Protein AF-A0A9D8G381-F1 (afdb_monomer_lite)

Radius of gyration: 20.49 Å; chains: 1; bounding box: 56×36×59 Å

Foldseek 3Di:
DFPQQQPWQVPPLQWAQPPVCADPVRAGWTAGNVCNPPPIDHRNPDGLNRDPQWDQDPNGTDGAQAFEEEEQLLDPVNVVVLLVCQLVRHAAEYEEQCVVVVLCVVVVHDDPDDRDDPVVSQVCSCVPRVGHYHYDYDQLQPRLVVVLVVCLVRLHQEYEYPNADPDPVQCVPDPVSVVVRCCSPVNSVVSVVVSCVVRHVSHHYRYDDDPCVVPDVPPPDDPPD

Secondary structure (DSSP, 8-state):
--TTTT-BGGG-TTEE--TTSB-TTS-B-BEETT-GGG-SB-TTS-BGGG-TTEEEETTEEEETT-EEEEETTTSHHHHHHHHHHHHTT-EEEEEE--HHHHHHHHTT---SS----HHHHHHHHHHHH---EEEEE--TTT-HHHHHHHHHHH--SEEEE--S---TTGGGS-HHHHHHHHIIIIIHHHHHHHHHHHH-TTPEEEE---GGGG--TTS---S--

Structure (mmCIF, N/CA/C/O backbone):
data_AF-A0A9D8G381-F1
#
_entry.id   AF-A0A9D8G381-F1
#
loop_
_atom_site.group_PDB
_atom_site.id
_atom_site.type_symbol
_atom_site.label_atom_id
_atom_site.label_alt_id
_atom_site.label_comp_id
_atom_site.label_asym_id
_atom_site.label_entity_id
_atom_site.label_seq_id
_atom_site.pdbx_PDB_ins_code
_atom_site.Cartn_x
_atom_site.Cartn_y
_atom_site.Cartn_z
_atom_site.occupancy
_atom_site.B_iso_or_equiv
_atom_site.auth_seq_id
_atom_site.auth_comp_id
_atom_site.auth_asym_id
_atom_site.auth_atom_id
_atom_site.pdbx_PDB_model_num
ATOM 1 N N . MET A 1 1 ? -4.724 -20.299 22.722 1.00 65.81 1 MET A N 1
ATOM 2 C CA . MET A 1 1 ? -5.083 -18.862 22.787 1.00 65.81 1 MET A CA 1
ATOM 3 C C . MET A 1 1 ? -4.430 -18.183 21.589 1.00 65.81 1 MET A C 1
ATOM 5 O O . MET A 1 1 ? -3.277 -18.500 21.328 1.00 65.81 1 MET A O 1
ATOM 9 N N . MET A 1 2 ? -5.143 -17.353 20.821 1.00 88.56 2 MET A N 1
ATOM 10 C CA . MET A 1 2 ? -4.550 -16.665 19.659 1.00 88.56 2 MET A CA 1
ATOM 11 C C . MET A 1 2 ? -3.437 -15.708 20.102 1.00 88.56 2 MET A C 1
ATOM 13 O O . MET A 1 2 ? -3.544 -15.109 21.172 1.00 88.56 2 MET A O 1
ATOM 17 N N . HIS A 1 3 ? -2.387 -15.560 19.289 1.00 92.25 3 HIS A N 1
ATOM 18 C CA . HIS A 1 3 ? -1.173 -14.824 19.669 1.00 92.25 3 HIS A CA 1
ATOM 19 C C . HIS A 1 3 ? -1.436 -13.340 19.991 1.00 92.25 3 HIS A C 1
ATOM 21 O O . HIS A 1 3 ? -0.786 -12.782 20.869 1.00 92.25 3 HIS A O 1
ATOM 27 N N . ASN A 1 4 ? -2.425 -12.723 19.338 1.00 94.88 4 ASN A N 1
ATOM 28 C CA . ASN A 1 4 ? -2.800 -11.317 19.514 1.00 94.88 4 ASN A CA 1
ATOM 29 C C . ASN A 1 4 ? -4.054 -11.108 20.386 1.00 94.88 4 ASN A C 1
ATOM 31 O O . ASN A 1 4 ? -4.560 -9.994 20.471 1.00 94.88 4 ASN A O 1
ATOM 35 N N . ALA A 1 5 ? -4.563 -12.146 21.062 1.00 94.62 5 ALA A N 1
ATOM 36 C CA . ALA A 1 5 ? -5.800 -12.049 21.850 1.00 94.62 5 ALA A CA 1
ATOM 37 C C . ALA A 1 5 ? -5.735 -10.965 22.941 1.00 94.62 5 ALA A C 1
ATOM 39 O O . ALA A 1 5 ? -6.719 -10.281 23.202 1.00 94.62 5 ALA A O 1
ATOM 40 N N . ARG A 1 6 ? -4.557 -10.798 23.559 1.00 95.12 6 ARG A N 1
ATOM 41 C CA . ARG A 1 6 ? -4.312 -9.839 24.647 1.00 95.12 6 ARG A CA 1
ATOM 42 C C . ARG A 1 6 ? -3.903 -8.446 24.161 1.00 95.12 6 ARG A C 1
ATOM 44 O O . ARG A 1 6 ? -3.676 -7.570 24.992 1.00 95.12 6 ARG A O 1
ATOM 51 N N . CYS A 1 7 ? -3.785 -8.232 22.849 1.00 94.94 7 CYS A N 1
ATOM 52 C CA . CYS A 1 7 ? -3.556 -6.897 22.307 1.00 94.94 7 CYS A CA 1
ATOM 53 C C . CYS A 1 7 ? -4.753 -6.004 22.639 1.00 94.94 7 CYS A C 1
ATOM 55 O O . CYS A 1 7 ? -5.899 -6.454 22.644 1.00 94.94 7 CYS A O 1
ATOM 57 N N . THR A 1 8 ? -4.476 -4.741 22.945 1.00 94.75 8 THR A N 1
ATOM 58 C CA . THR A 1 8 ? -5.488 -3.758 23.339 1.00 94.75 8 THR A CA 1
ATOM 59 C C . THR A 1 8 ? -5.706 -2.718 22.248 1.00 94.75 8 THR A C 1
ATOM 61 O O . THR A 1 8 ? -5.051 -2.749 21.201 1.00 94.75 8 THR A O 1
ATOM 64 N N . CYS A 1 9 ? -6.587 -1.747 22.496 1.00 91.88 9 CYS A N 1
ATOM 65 C CA . CYS A 1 9 ? -6.843 -0.653 21.565 1.00 91.88 9 CYS A CA 1
ATOM 66 C C . CYS A 1 9 ? -5.609 0.206 21.237 1.00 91.88 9 CYS A C 1
ATOM 68 O O . CYS A 1 9 ? -5.649 0.918 20.241 1.00 91.88 9 CYS A O 1
ATOM 70 N N . LEU A 1 10 ? -4.499 0.082 21.978 1.00 89.44 10 LEU A N 1
ATOM 71 C CA . LEU A 1 10 ? -3.204 0.664 21.591 1.00 89.44 10 LEU A CA 1
ATOM 72 C C . LEU A 1 10 ? -2.693 0.163 20.230 1.00 89.44 10 LEU A C 1
ATOM 74 O O . LEU A 1 10 ? -1.949 0.872 19.567 1.00 89.44 10 LEU A O 1
ATOM 78 N N . ASN A 1 11 ? -3.098 -1.040 19.814 1.00 90.25 11 ASN A N 1
ATOM 79 C CA . ASN A 1 11 ? -2.711 -1.649 18.536 1.00 90.25 11 ASN A CA 1
ATOM 80 C C . ASN A 1 11 ? -3.867 -1.652 17.521 1.00 90.25 11 ASN A C 1
ATOM 82 O O . ASN A 1 11 ? -3.800 -2.338 16.505 1.00 90.25 11 ASN A O 1
ATOM 86 N N . CYS A 1 12 ? -4.976 -0.970 17.821 1.00 91.50 12 CYS A N 1
ATOM 87 C CA . CYS A 1 12 ? -6.168 -0.998 16.983 1.00 91.50 12 CYS A CA 1
ATOM 88 C C . CYS A 1 12 ? -6.162 0.193 16.014 1.00 91.50 12 CYS A C 1
ATOM 90 O O . CYS A 1 12 ? -6.181 1.330 16.481 1.00 91.50 12 CYS A O 1
ATOM 92 N N . PRO A 1 13 ? -6.250 -0.017 14.688 1.00 90.31 13 PRO A N 1
ATOM 93 C CA . PRO A 1 13 ? -6.277 1.086 13.720 1.00 90.31 13 PRO A CA 1
ATOM 94 C C . PRO A 1 13 ? -7.570 1.924 13.794 1.00 90.31 13 PRO A C 1
ATOM 96 O O . PRO A 1 13 ? -7.637 3.046 13.293 1.00 90.31 13 PRO A O 1
ATOM 99 N N . ALA A 1 14 ? -8.607 1.405 14.462 1.00 91.62 14 ALA A N 1
ATOM 100 C CA . ALA A 1 14 ? -9.829 2.145 14.759 1.00 91.62 14 ALA A CA 1
ATOM 101 C C . ALA A 1 14 ? -9.739 2.999 16.038 1.00 91.62 14 ALA A C 1
ATOM 103 O O . ALA A 1 14 ? -10.723 3.656 16.385 1.00 91.62 14 ALA A O 1
ATOM 104 N N . ALA A 1 15 ? -8.617 2.979 16.765 1.00 90.75 15 ALA A N 1
ATOM 105 C CA . ALA A 1 15 ? -8.398 3.880 17.890 1.00 90.75 15 ALA A CA 1
ATOM 106 C C . ALA A 1 15 ? -8.083 5.292 17.378 1.00 90.75 15 ALA A C 1
ATOM 108 O O . ALA A 1 15 ? -7.207 5.493 16.541 1.00 90.75 15 ALA A O 1
ATOM 109 N N . ASP A 1 16 ? -8.828 6.271 17.878 1.00 88.50 16 ASP A N 1
ATOM 110 C CA . ASP A 1 16 ? -8.614 7.691 17.630 1.00 88.50 16 ASP A CA 1
ATOM 111 C C . ASP A 1 16 ? -8.005 8.325 18.881 1.00 88.50 16 ASP A C 1
ATOM 113 O O . ASP A 1 16 ? -8.654 8.405 19.931 1.00 88.50 16 ASP A O 1
ATOM 117 N N . PHE A 1 17 ? -6.743 8.734 18.768 1.00 82.44 17 PHE A N 1
ATOM 118 C CA . PHE A 1 17 ? -6.016 9.404 19.837 1.00 82.44 17 PHE A CA 1
ATOM 119 C C . PHE A 1 17 ? -6.260 10.916 19.737 1.00 82.44 17 PHE A C 1
ATOM 121 O O . PHE A 1 17 ? -5.973 11.502 18.691 1.00 82.44 17 PHE A O 1
ATOM 128 N N . PRO A 1 18 ? -6.777 11.570 20.794 1.00 70.75 18 PRO A N 1
ATOM 129 C CA . PRO A 1 18 ? -6.870 13.024 20.821 1.00 70.75 18 PRO A CA 1
ATOM 130 C C . PRO A 1 18 ? -5.469 13.642 20.725 1.00 70.75 18 PRO A C 1
ATOM 132 O O . PRO A 1 18 ? -4.492 13.040 21.165 1.00 70.75 18 PRO A O 1
ATOM 135 N N . ALA A 1 19 ? -5.368 14.863 20.192 1.00 65.50 19 ALA A N 1
ATOM 136 C CA . ALA A 1 19 ? -4.086 15.534 19.942 1.00 65.50 19 ALA A CA 1
ATOM 137 C C . ALA A 1 19 ? -3.196 15.674 21.195 1.00 65.50 19 ALA A C 1
ATOM 139 O O . ALA A 1 19 ? -1.974 15.659 21.096 1.00 65.50 19 ALA A O 1
ATOM 140 N N . THR A 1 20 ? -3.799 15.779 22.381 1.00 61.78 20 THR A N 1
ATOM 141 C CA . THR A 1 20 ? -3.089 15.843 23.668 1.00 61.78 20 THR A CA 1
ATOM 142 C C . THR A 1 20 ? -2.742 14.466 24.237 1.00 61.78 20 THR A C 1
ATOM 144 O O . THR A 1 20 ? -1.991 14.381 25.206 1.00 61.78 20 THR A O 1
ATOM 147 N N . GLY A 1 21 ? -3.314 13.387 23.692 1.00 58.50 21 GLY A N 1
ATOM 148 C CA . GLY A 1 21 ? -3.156 12.006 24.154 1.00 58.50 21 GLY A CA 1
ATOM 149 C C . GLY A 1 21 ? -3.749 11.704 25.534 1.00 58.50 21 GLY A C 1
ATOM 150 O O . GLY A 1 21 ? -3.761 10.544 25.934 1.00 58.50 21 GLY A O 1
ATOM 151 N N . HIS A 1 22 ? -4.258 12.712 26.249 1.00 61.75 22 HIS A N 1
ATOM 152 C CA . HIS A 1 22 ? -4.669 12.618 27.648 1.00 61.75 22 HIS A CA 1
ATOM 153 C C . HIS A 1 22 ? -6.022 13.298 27.888 1.00 61.75 22 HIS A C 1
ATOM 155 O O . HIS A 1 22 ? -6.359 14.289 27.234 1.00 61.75 22 HIS A O 1
ATOM 161 N N . ASN A 1 23 ? -6.792 12.763 28.836 1.00 64.94 23 ASN A N 1
ATOM 162 C CA . ASN A 1 23 ? -7.976 13.414 29.389 1.00 64.94 23 ASN A CA 1
ATOM 163 C C . ASN A 1 23 ? -7.566 14.628 30.268 1.00 64.94 23 ASN A C 1
ATOM 165 O O . ASN A 1 23 ? -6.375 14.815 30.537 1.00 64.94 23 ASN A O 1
ATOM 169 N N . PRO A 1 24 ? -8.520 15.449 30.751 1.00 59.44 24 PRO A N 1
ATOM 170 C CA . PRO A 1 24 ? -8.230 16.586 31.637 1.00 59.44 24 PRO A CA 1
ATOM 171 C C . PRO A 1 24 ? -7.491 16.221 32.938 1.00 59.44 24 PRO A C 1
ATOM 173 O O . PRO A 1 24 ? -6.926 17.097 33.583 1.00 59.44 24 PRO A O 1
ATOM 176 N N . GLU A 1 25 ? -7.477 14.939 33.310 1.00 62.75 25 GLU A N 1
ATOM 177 C CA . GLU A 1 25 ? -6.814 14.391 34.499 1.00 62.75 25 GLU A CA 1
ATOM 178 C C . GLU A 1 25 ? -5.418 13.807 34.195 1.00 62.75 25 GLU A C 1
ATOM 180 O O . GLU A 1 25 ? -4.784 13.222 35.071 1.00 62.75 25 GLU A O 1
ATOM 185 N N . GLY A 1 26 ? -4.916 13.942 32.960 1.00 66.81 26 GLY A N 1
ATOM 186 C CA . GLY A 1 26 ? -3.589 13.459 32.566 1.00 66.81 26 GLY A CA 1
ATOM 187 C C . GLY A 1 26 ? -3.505 11.953 32.289 1.00 66.81 26 GLY A C 1
ATOM 188 O O . GLY A 1 26 ? -2.406 11.411 32.210 1.00 66.81 26 GLY A O 1
ATOM 189 N N . GLN A 1 27 ? -4.633 11.257 32.124 1.00 70.75 27 GLN A N 1
ATOM 190 C CA . GLN A 1 27 ? -4.683 9.831 31.783 1.00 70.75 27 GLN A CA 1
ATOM 191 C C . GLN A 1 27 ? -4.911 9.614 30.288 1.00 70.75 27 GLN A C 1
ATOM 193 O O . GLN A 1 27 ? -5.710 10.314 29.663 1.00 70.75 27 GLN A O 1
ATOM 198 N N . ALA A 1 28 ? -4.241 8.611 29.714 1.00 73.94 28 ALA A N 1
ATOM 199 C CA . ALA A 1 28 ? -4.410 8.261 28.309 1.00 73.94 28 ALA A CA 1
ATOM 200 C C . ALA A 1 28 ? -5.870 7.886 28.014 1.00 73.94 28 ALA A C 1
ATOM 202 O O . ALA A 1 28 ? -6.410 6.957 28.612 1.00 73.94 28 ALA A O 1
ATOM 203 N N . SER A 1 29 ? -6.505 8.597 27.082 1.00 86.69 29 SER A N 1
ATOM 204 C CA . SER A 1 29 ? -7.891 8.330 26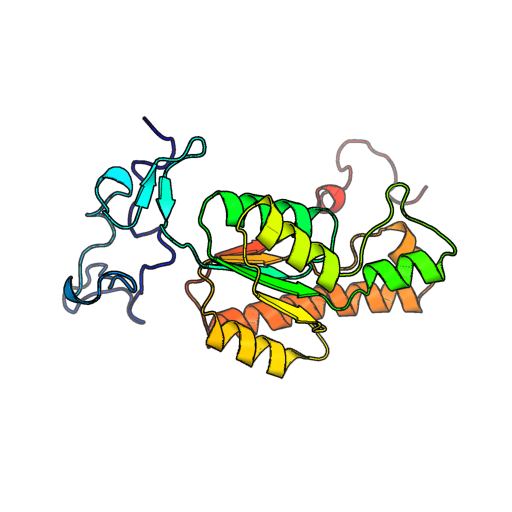.686 1.00 86.69 29 SER A CA 1
ATOM 205 C C . SER A 1 29 ? -8.030 8.350 25.171 1.00 86.69 29 SER A C 1
ATOM 207 O O . SER A 1 29 ? -7.410 9.172 24.500 1.00 86.69 29 SER A O 1
ATOM 209 N N . ILE A 1 30 ? -8.825 7.428 24.633 1.00 89.75 30 ILE A N 1
ATOM 210 C CA . ILE A 1 30 ? -9.070 7.294 23.193 1.00 89.75 30 ILE A CA 1
ATOM 211 C C . ILE A 1 30 ? -10.565 7.252 22.892 1.00 89.75 30 ILE A C 1
ATOM 213 O O . ILE A 1 30 ? -11.376 6.954 23.770 1.00 89.75 30 ILE A O 1
ATOM 217 N N . ARG A 1 31 ? -10.923 7.485 21.628 1.00 91.19 31 ARG A N 1
ATOM 218 C CA . ARG A 1 31 ? -12.247 7.157 21.075 1.00 91.19 31 ARG A CA 1
ATOM 219 C C . ARG A 1 31 ? -12.128 5.994 20.096 1.00 91.19 31 ARG A C 1
ATOM 221 O O . ARG A 1 31 ? -11.079 5.778 19.497 1.00 91.19 31 ARG A O 1
ATOM 228 N N . CYS A 1 32 ? -13.209 5.244 19.900 1.00 91.94 32 CYS A N 1
ATOM 229 C CA . CYS A 1 32 ? -13.259 4.189 18.889 1.00 91.94 32 CYS A CA 1
ATOM 230 C C . CYS A 1 32 ? -14.007 4.679 17.642 1.00 91.94 32 CYS A C 1
ATOM 232 O O . CYS A 1 32 ? -15.208 4.935 17.712 1.00 91.94 32 CYS A O 1
ATOM 234 N N . LYS A 1 33 ? -13.336 4.723 16.483 1.00 91.31 33 LYS A N 1
ATOM 235 C CA . LYS A 1 33 ? -13.941 5.101 15.189 1.00 91.31 33 LYS A CA 1
ATOM 236 C C . LYS A 1 33 ? -15.078 4.166 14.761 1.00 91.31 33 LYS A C 1
ATOM 238 O O . LYS A 1 33 ? -15.972 4.577 14.035 1.00 91.31 33 LYS A O 1
ATOM 243 N N . ARG A 1 34 ? -15.053 2.912 15.224 1.00 92.38 34 ARG A N 1
ATOM 244 C CA . ARG A 1 34 ? -16.065 1.884 14.919 1.00 92.38 34 ARG A CA 1
ATOM 245 C C . ARG A 1 34 ? -17.214 1.834 15.923 1.00 92.38 34 ARG A C 1
ATOM 247 O O . ARG A 1 34 ? -18.258 1.266 15.631 1.00 92.38 34 ARG A O 1
ATOM 254 N N . ARG A 1 35 ? -17.041 2.425 17.108 1.00 91.44 35 ARG A N 1
ATOM 255 C CA . ARG A 1 35 ? -18.047 2.442 18.177 1.00 91.44 35 ARG A CA 1
ATOM 256 C C . ARG A 1 35 ? -18.134 3.840 18.782 1.00 91.44 35 ARG A C 1
ATOM 258 O O . ARG A 1 35 ? -17.623 4.093 19.869 1.00 91.44 35 ARG A O 1
ATOM 265 N N . THR A 1 36 ? -18.807 4.741 18.076 1.00 88.38 36 THR A N 1
ATOM 266 C CA . THR A 1 36 ? -18.941 6.160 18.450 1.00 88.38 36 THR A CA 1
ATOM 267 C C . THR A 1 36 ? -19.699 6.379 19.765 1.00 88.38 36 THR A C 1
ATOM 269 O O . THR A 1 36 ? -19.428 7.343 20.473 1.00 88.38 36 THR A O 1
ATOM 272 N N . ASN A 1 37 ? -20.580 5.449 20.149 1.00 88.88 37 ASN A N 1
ATOM 273 C CA . ASN A 1 37 ? -21.397 5.539 21.367 1.00 88.88 37 ASN A CA 1
ATOM 274 C C . ASN A 1 37 ? -20.631 5.246 22.675 1.00 88.88 37 ASN A C 1
ATOM 276 O O . ASN A 1 37 ? -21.189 5.427 23.751 1.00 88.88 37 ASN A O 1
ATOM 280 N N . LEU A 1 38 ? -19.385 4.757 22.609 1.00 86.44 38 LEU A N 1
ATOM 281 C CA . LEU A 1 38 ? -18.592 4.373 23.792 1.00 86.44 38 LEU A CA 1
ATOM 282 C C . LEU A 1 38 ? -18.034 5.569 24.580 1.00 86.44 38 LEU A C 1
ATOM 284 O O . LEU A 1 38 ? -17.597 5.388 25.712 1.00 86.44 38 LEU A O 1
ATOM 288 N N . GLY A 1 39 ? -18.024 6.769 23.991 1.00 86.81 39 GLY A N 1
ATOM 289 C CA . GLY A 1 39 ? -17.323 7.917 24.563 1.00 86.81 39 GLY A CA 1
ATOM 290 C C . GLY A 1 39 ? -15.801 7.724 24.578 1.00 86.81 39 GLY A C 1
ATOM 291 O O . GLY A 1 39 ? -15.245 6.983 23.761 1.00 86.81 39 GLY A O 1
ATOM 292 N N . THR A 1 40 ? -15.122 8.428 25.484 1.00 88.50 40 THR A N 1
ATOM 293 C CA . THR A 1 40 ? -13.681 8.285 25.729 1.00 88.50 40 THR A CA 1
ATOM 294 C C . THR A 1 40 ? -13.410 7.233 26.803 1.00 88.50 40 THR A C 1
ATOM 296 O O . THR A 1 40 ? -14.127 7.151 27.797 1.00 88.50 40 THR A O 1
ATOM 299 N N . PHE A 1 41 ? -12.366 6.425 26.621 1.00 89.38 41 PHE A N 1
ATOM 300 C CA . PHE A 1 41 ? -11.994 5.366 27.566 1.00 89.38 41 PHE A CA 1
ATOM 301 C C . PHE A 1 41 ? -10.483 5.095 27.557 1.00 89.38 41 PHE A C 1
ATOM 303 O O . PHE A 1 41 ? -9.781 5.506 26.630 1.00 89.38 41 PHE A O 1
ATOM 310 N N . ASP A 1 42 ? -9.981 4.394 28.580 1.00 90.19 42 ASP A N 1
ATOM 311 C CA . ASP A 1 42 ? -8.573 3.982 28.651 1.00 90.19 42 ASP A CA 1
ATOM 312 C C . ASP A 1 42 ? -8.286 2.882 27.603 1.00 90.19 42 ASP A C 1
ATOM 314 O O . ASP A 1 42 ? -8.900 1.805 27.656 1.00 90.19 42 ASP A O 1
ATOM 318 N N . PRO A 1 43 ? -7.336 3.098 26.669 1.00 89.75 43 PRO A N 1
ATOM 319 C CA . PRO A 1 43 ? -7.023 2.160 25.590 1.00 89.75 43 PRO A CA 1
ATOM 320 C C . PRO A 1 43 ? -6.542 0.776 26.054 1.00 89.75 43 PRO A C 1
ATOM 322 O O . PRO A 1 43 ? -6.510 -0.147 25.239 1.00 89.75 43 PRO A O 1
ATOM 325 N N . LYS A 1 44 ? -6.152 0.600 27.322 1.00 91.31 44 LYS A N 1
ATOM 326 C CA . LYS A 1 44 ? -5.673 -0.678 27.880 1.00 91.31 44 LYS A CA 1
ATOM 327 C C . LYS A 1 44 ? -6.792 -1.581 28.400 1.00 91.31 44 LYS A C 1
ATOM 329 O O . LYS A 1 44 ? -6.544 -2.752 28.674 1.00 91.31 44 LYS A O 1
ATOM 334 N N . THR A 1 45 ? -8.009 -1.061 28.533 1.00 91.12 45 THR A N 1
ATOM 335 C CA . THR A 1 45 ? -9.122 -1.772 29.187 1.00 91.12 45 THR A CA 1
ATOM 336 C C . THR A 1 45 ? -9.754 -2.860 28.320 1.00 91.12 45 THR A C 1
ATOM 338 O O . THR A 1 45 ? -10.216 -3.878 28.839 1.00 91.12 45 THR A O 1
ATOM 341 N N . VAL A 1 46 ? -9.758 -2.672 26.997 1.00 91.94 46 VAL A N 1
ATOM 342 C CA . VAL A 1 46 ? -10.392 -3.584 26.038 1.00 91.94 46 VAL A CA 1
ATOM 343 C C . VAL A 1 46 ? -9.323 -4.332 25.250 1.00 91.94 46 VAL A C 1
ATOM 345 O O . VAL A 1 46 ? -8.531 -3.729 24.524 1.00 91.94 46 VAL A O 1
ATOM 348 N N . THR A 1 47 ? -9.324 -5.656 25.382 1.00 95.50 47 THR A N 1
ATOM 349 C CA . THR A 1 47 ? -8.510 -6.585 24.590 1.00 95.50 47 THR A CA 1
ATOM 350 C C . THR A 1 47 ? -9.260 -7.044 23.337 1.00 95.50 47 THR A C 1
ATOM 352 O O . THR A 1 47 ? -10.490 -6.962 23.277 1.00 95.50 47 THR A O 1
ATOM 355 N N . PHE A 1 48 ? -8.542 -7.519 22.316 1.00 95.75 48 PHE A N 1
ATOM 356 C CA . PHE A 1 48 ? -9.143 -7.943 21.044 1.00 95.75 48 PHE A CA 1
ATOM 357 C C . PHE A 1 48 ? -10.151 -9.082 21.218 1.00 95.75 48 PHE A C 1
ATOM 359 O O . PHE A 1 48 ? -11.215 -9.038 20.614 1.00 95.75 48 PHE A O 1
ATOM 366 N N . ASP A 1 49 ? -9.885 -10.041 22.106 1.00 95.75 49 ASP A N 1
ATOM 367 C CA . ASP A 1 49 ? -10.816 -11.135 22.418 1.00 95.75 49 ASP A CA 1
ATOM 368 C C . ASP A 1 49 ? -12.125 -10.686 23.088 1.00 95.75 49 ASP A C 1
ATOM 370 O O . ASP A 1 49 ? -13.130 -11.391 23.019 1.00 95.75 49 ASP A O 1
ATOM 374 N N . LYS A 1 50 ? -12.133 -9.503 23.709 1.00 94.75 50 LYS A N 1
ATOM 375 C CA . LYS A 1 50 ? -13.317 -8.902 24.341 1.00 94.75 50 LYS A CA 1
ATOM 376 C C . LYS A 1 50 ? -14.022 -7.882 23.450 1.00 94.75 50 LYS A C 1
ATOM 378 O O . LYS A 1 50 ? -15.122 -7.438 23.778 1.00 94.75 50 LYS A O 1
ATOM 383 N N . CYS A 1 51 ? -13.394 -7.459 22.356 1.00 94.88 51 CYS A N 1
ATOM 384 C CA . CYS A 1 51 ? -13.932 -6.424 21.489 1.00 94.88 51 CYS A CA 1
ATOM 385 C C . CYS A 1 51 ? -14.826 -7.038 20.399 1.00 94.88 51 CYS A C 1
ATOM 387 O O . CYS A 1 51 ? -14.341 -7.845 19.611 1.00 94.88 51 CYS A O 1
ATOM 389 N N . PRO A 1 52 ? -16.097 -6.616 20.260 1.00 94.94 52 PRO A N 1
ATOM 390 C CA . PRO A 1 52 ? -17.007 -7.188 19.264 1.00 94.94 52 PRO A CA 1
ATOM 391 C C . PRO A 1 52 ? -16.627 -6.851 17.813 1.00 94.94 52 PRO A C 1
ATOM 393 O O . PRO A 1 52 ? -17.145 -7.479 16.889 1.00 94.94 52 PRO A O 1
ATOM 396 N N . GLU A 1 53 ? -15.743 -5.871 17.601 1.00 96.06 53 GLU A N 1
ATOM 397 C CA . GLU A 1 53 ? -15.234 -5.491 16.277 1.00 96.06 53 GLU A CA 1
ATOM 398 C C . GLU A 1 53 ? -14.146 -6.437 15.764 1.00 96.06 53 GLU A C 1
ATOM 400 O O . GLU A 1 53 ? -13.862 -6.452 14.569 1.00 96.06 53 GLU A O 1
ATOM 405 N N . TRP A 1 54 ? -13.550 -7.237 16.646 1.00 96.25 54 TRP A N 1
ATOM 406 C CA . TRP A 1 54 ? -12.550 -8.230 16.285 1.00 96.25 54 TRP A CA 1
ATOM 407 C C . TRP A 1 54 ? -13.198 -9.609 16.233 1.00 96.25 54 TRP A C 1
ATOM 409 O O . TRP A 1 54 ? -14.071 -9.937 17.036 1.00 96.25 54 TRP A O 1
ATOM 419 N N . HIS A 1 55 ? -12.786 -10.430 15.274 1.00 95.19 55 HIS A N 1
ATOM 420 C CA . HIS A 1 55 ? -13.236 -11.810 15.166 1.00 95.19 55 HIS A CA 1
ATOM 421 C C . HIS A 1 55 ? -12.045 -12.760 15.029 1.00 95.19 55 HIS A C 1
ATOM 423 O O . HIS A 1 55 ? -11.012 -12.385 14.470 1.00 95.19 55 HIS A O 1
ATOM 429 N N . PRO A 1 56 ? -12.163 -13.995 15.536 1.00 95.25 56 PRO A N 1
ATOM 430 C CA . PRO A 1 56 ? -11.121 -14.996 15.381 1.00 95.25 56 PRO A CA 1
ATOM 431 C C . PRO A 1 56 ? -10.974 -15.428 13.913 1.00 95.25 56 PRO A C 1
ATOM 433 O O . PRO A 1 56 ? -11.963 -15.611 13.203 1.00 95.25 56 PRO A O 1
ATOM 436 N N . THR A 1 57 ? -9.732 -15.645 13.485 1.00 93.38 57 THR A N 1
ATOM 437 C CA . THR A 1 57 ? -9.349 -16.299 12.221 1.00 93.38 57 THR A CA 1
ATOM 438 C C . THR A 1 57 ? -8.247 -17.333 12.493 1.00 93.38 57 THR A C 1
ATOM 440 O O . THR A 1 57 ? -7.632 -17.294 13.565 1.00 93.38 57 THR A O 1
ATOM 443 N N . PRO A 1 58 ? -7.911 -18.225 11.541 1.00 91.88 58 PRO A N 1
ATOM 444 C CA . PRO A 1 58 ? -6.744 -19.104 11.676 1.00 91.88 58 PRO A CA 1
ATOM 445 C C . PRO A 1 58 ? -5.423 -18.355 11.929 1.00 91.88 58 PRO A C 1
ATOM 447 O O . PRO A 1 58 ? -4.488 -18.927 12.484 1.00 91.88 58 PRO A O 1
ATOM 450 N N . HIS A 1 59 ? -5.355 -17.070 11.567 1.00 91.38 59 HIS A N 1
ATOM 451 C CA . HIS A 1 59 ? -4.167 -16.225 11.681 1.00 91.38 59 HIS A CA 1
ATOM 452 C C . HIS A 1 59 ? -4.207 -15.271 12.884 1.00 91.38 59 HIS A C 1
ATOM 454 O O . HIS A 1 59 ? -3.338 -14.418 13.002 1.00 91.38 59 HIS A O 1
ATOM 460 N N . GLY A 1 60 ? -5.179 -15.405 13.793 1.00 94.31 60 GLY A N 1
ATOM 461 C CA . GLY A 1 60 ? -5.368 -14.505 14.936 1.00 94.31 60 GLY A CA 1
ATOM 462 C C . GLY A 1 60 ? -6.649 -13.681 14.838 1.00 94.31 60 GLY A C 1
ATOM 463 O O . GLY A 1 60 ? -7.490 -13.911 13.969 1.00 94.31 60 GLY A O 1
ATOM 464 N N . TYR A 1 61 ? -6.822 -12.729 15.750 1.00 95.81 61 TYR A N 1
ATOM 465 C CA . TYR A 1 61 ? -7.943 -11.796 15.697 1.00 95.81 61 TYR A CA 1
ATOM 466 C C . TYR A 1 61 ? -7.766 -10.819 14.537 1.00 95.81 61 TYR A C 1
ATOM 468 O O . TYR A 1 61 ? -6.722 -10.175 14.436 1.00 95.81 61 TYR A O 1
ATOM 476 N N . LEU A 1 62 ? -8.800 -10.695 13.707 1.00 95.38 62 LEU A N 1
ATOM 477 C CA . LEU A 1 62 ? -8.890 -9.749 12.601 1.00 95.38 62 LEU A CA 1
ATOM 478 C C . LEU A 1 62 ? -10.029 -8.763 12.859 1.00 95.38 62 LEU A C 1
ATOM 480 O O . LEU A 1 62 ? -11.082 -9.123 13.392 1.00 95.38 62 LEU A O 1
ATOM 484 N N . LEU A 1 63 ? -9.805 -7.506 12.500 1.00 95.75 63 LEU A N 1
ATOM 485 C CA . LEU A 1 63 ? -10.813 -6.468 12.595 1.00 95.75 63 LEU A CA 1
ATOM 486 C C . LEU A 1 63 ? -11.843 -6.677 11.474 1.00 95.75 63 LEU A C 1
ATOM 488 O O . LEU A 1 63 ? -11.483 -6.780 10.304 1.00 95.75 63 LEU A O 1
ATOM 492 N N . LYS A 1 64 ? -13.130 -6.765 11.819 1.00 95.88 64 LYS A N 1
ATOM 493 C CA . LYS A 1 64 ? -14.210 -7.020 10.848 1.00 95.88 64 LYS A CA 1
ATOM 494 C C . LYS A 1 64 ? -14.179 -5.979 9.735 1.00 95.88 64 LYS A C 1
ATOM 496 O O . LYS A 1 64 ? -14.112 -4.802 10.053 1.00 95.88 64 LYS A O 1
ATOM 501 N N . LYS A 1 65 ? -14.294 -6.347 8.455 1.00 95.75 65 LYS A N 1
ATOM 502 C CA . LYS A 1 65 ? -14.286 -5.356 7.357 1.00 95.75 65 LYS A CA 1
ATOM 503 C C . LYS A 1 65 ? -13.109 -4.374 7.471 1.00 95.75 65 LYS A C 1
ATOM 505 O O . LYS A 1 65 ? -13.294 -3.158 7.448 1.00 95.75 65 LYS A O 1
ATOM 510 N N . MET A 1 66 ? -11.912 -4.881 7.766 1.00 97.06 66 MET A N 1
ATOM 511 C CA . MET A 1 66 ? -10.729 -4.029 7.856 1.00 97.06 66 MET A CA 1
ATOM 512 C C . MET A 1 66 ? -10.446 -3.416 6.487 1.00 97.06 66 MET A C 1
ATOM 514 O O . MET A 1 66 ? -10.385 -4.150 5.502 1.00 97.06 66 MET A O 1
ATOM 518 N N . ARG A 1 67 ? -10.270 -2.094 6.415 1.00 98.25 67 ARG A N 1
ATOM 519 C CA . ARG A 1 67 ? -9.976 -1.411 5.145 1.00 98.25 67 ARG A CA 1
ATOM 520 C C . ARG A 1 67 ? -8.481 -1.443 4.872 1.00 98.25 67 ARG A C 1
ATOM 522 O O . ARG A 1 67 ? -7.710 -0.854 5.630 1.00 98.25 67 ARG A O 1
ATOM 529 N N . VAL A 1 68 ? -8.065 -2.110 3.800 1.00 98.69 68 VAL A N 1
ATOM 530 C CA . VAL A 1 68 ? -6.651 -2.234 3.424 1.00 98.69 68 VAL A CA 1
ATOM 531 C C . VAL A 1 68 ? -6.447 -1.700 2.016 1.00 98.69 68 VAL A C 1
ATOM 533 O O . VAL A 1 68 ? -7.039 -2.208 1.067 1.00 98.69 68 VAL A O 1
ATOM 536 N N . MET A 1 69 ? -5.586 -0.694 1.884 1.00 98.88 69 MET A N 1
ATOM 537 C CA . MET A 1 69 ? -5.185 -0.154 0.587 1.00 98.88 69 MET A CA 1
ATOM 538 C C . MET A 1 69 ? -3.819 -0.713 0.183 1.00 98.88 69 MET A C 1
ATOM 540 O O . MET A 1 69 ? -2.862 -0.633 0.949 1.00 98.88 69 MET A O 1
ATOM 544 N N . ILE A 1 70 ? -3.712 -1.263 -1.025 1.00 98.88 70 ILE A N 1
ATOM 545 C CA . ILE A 1 70 ? -2.472 -1.830 -1.566 1.00 98.88 70 ILE A CA 1
ATOM 546 C C . ILE A 1 70 ? -1.955 -0.928 -2.688 1.00 98.88 70 ILE A C 1
ATOM 548 O O . ILE A 1 70 ? -2.575 -0.809 -3.746 1.00 98.88 70 ILE A O 1
ATOM 552 N N . LEU A 1 71 ? -0.799 -0.304 -2.476 1.00 98.75 71 LEU A N 1
ATOM 553 C CA . LEU A 1 71 ? -0.097 0.452 -3.512 1.00 98.75 71 LEU A CA 1
ATOM 554 C C . LEU A 1 71 ? 0.802 -0.518 -4.284 1.00 98.75 71 LEU A C 1
ATOM 556 O O . LEU A 1 71 ? 1.642 -1.171 -3.669 1.00 98.75 71 LEU A O 1
ATOM 560 N N . GLY A 1 72 ? 0.640 -0.628 -5.603 1.00 98.44 72 GLY A N 1
ATOM 561 C CA . GLY A 1 72 ? 1.280 -1.670 -6.419 1.00 98.44 72 GLY A CA 1
ATOM 562 C C . GLY A 1 72 ? 0.476 -2.977 -6.477 1.00 98.44 72 GLY A C 1
ATOM 563 O O . GLY A 1 72 ? 1.052 -4.068 -6.421 1.00 98.44 72 GLY A O 1
ATOM 564 N N . ILE A 1 73 ? -0.860 -2.885 -6.502 1.00 98.56 73 ILE A N 1
ATOM 565 C CA . ILE A 1 73 ? -1.760 -4.048 -6.407 1.00 98.56 73 ILE A CA 1
ATOM 566 C C . ILE A 1 73 ? -1.732 -4.957 -7.646 1.00 98.56 73 ILE A C 1
ATOM 568 O O . ILE A 1 73 ? -2.086 -6.127 -7.545 1.00 98.56 73 ILE A O 1
ATOM 572 N N . ASP A 1 74 ? -1.297 -4.477 -8.816 1.00 98.12 74 ASP A N 1
ATOM 573 C CA . ASP A 1 74 ? -1.220 -5.323 -10.016 1.00 98.12 74 ASP A CA 1
ATOM 574 C C . ASP A 1 74 ? -0.027 -6.291 -9.973 1.00 98.12 74 ASP A C 1
ATOM 576 O O . ASP A 1 74 ? -0.038 -7.341 -10.632 1.00 98.12 74 ASP A O 1
ATOM 580 N N . GLY A 1 75 ? 0.984 -5.948 -9.169 1.00 95.88 75 GLY A N 1
ATOM 581 C CA . GLY A 1 75 ? 2.214 -6.705 -8.998 1.00 95.88 75 GLY A CA 1
ATOM 582 C C . GLY A 1 75 ? 2.024 -8.107 -8.413 1.00 95.88 75 GLY A C 1
ATOM 583 O O . GLY A 1 75 ? 0.955 -8.501 -7.944 1.00 95.88 75 GLY A O 1
ATOM 584 N N . TYR A 1 76 ? 3.116 -8.873 -8.415 1.00 94.88 76 TYR A N 1
ATOM 585 C CA . TYR A 1 76 ? 3.146 -10.272 -7.970 1.00 94.88 76 TYR A CA 1
ATOM 586 C C . TYR A 1 76 ? 2.642 -10.458 -6.525 1.00 94.88 76 TYR A C 1
ATOM 588 O O . TYR A 1 76 ? 1.755 -11.275 -6.269 1.00 94.88 76 TYR A O 1
ATOM 596 N N . LEU A 1 77 ? 3.173 -9.661 -5.591 1.00 97.50 77 LEU A N 1
ATOM 597 C CA . LEU A 1 77 ? 2.770 -9.692 -4.180 1.00 97.50 77 LEU A CA 1
ATOM 598 C C . LEU A 1 77 ? 1.439 -8.968 -3.948 1.00 97.50 77 LEU A C 1
ATOM 600 O O . LEU A 1 77 ? 0.596 -9.455 -3.203 1.00 97.50 77 LEU A O 1
ATOM 604 N N . GLY A 1 78 ? 1.235 -7.825 -4.608 1.00 98.25 78 GLY A N 1
ATOM 605 C CA . GLY A 1 78 ? 0.049 -6.993 -4.406 1.00 98.25 78 GLY A CA 1
ATOM 606 C C . GLY A 1 78 ? -1.249 -7.713 -4.757 1.00 98.25 78 GLY A C 1
ATOM 607 O O . GLY A 1 78 ? -2.182 -7.720 -3.955 1.00 98.25 78 GLY A O 1
ATOM 608 N N . TRP A 1 79 ? -1.290 -8.388 -5.906 1.00 98.19 79 TRP A N 1
ATOM 609 C CA . TRP A 1 79 ? -2.508 -9.055 -6.360 1.00 98.19 79 TRP A CA 1
ATOM 610 C C . TRP A 1 79 ? -2.893 -10.232 -5.472 1.00 98.19 79 TRP A C 1
ATOM 612 O O . TRP A 1 79 ? -4.051 -10.387 -5.087 1.00 98.19 79 TRP A O 1
ATOM 622 N N . THR A 1 80 ? -1.911 -11.072 -5.143 1.00 97.62 80 THR A N 1
ATOM 623 C CA . THR A 1 80 ? -2.133 -12.265 -4.321 1.00 97.62 80 THR A CA 1
ATOM 624 C C . THR A 1 80 ? -2.551 -11.883 -2.905 1.00 97.62 80 THR A C 1
ATOM 626 O O . THR A 1 80 ? -3.487 -12.479 -2.369 1.00 97.62 80 THR A O 1
ATOM 629 N N . LEU A 1 81 ? -1.944 -10.835 -2.338 1.00 98.44 81 LEU A N 1
ATOM 630 C CA . LEU A 1 81 ? -2.355 -10.283 -1.052 1.00 98.44 81 LEU A CA 1
ATOM 631 C C . LEU A 1 81 ? -3.780 -9.717 -1.098 1.00 98.44 81 LEU A C 1
ATOM 633 O O . LEU A 1 81 ? -4.558 -9.979 -0.185 1.00 98.44 81 LEU A O 1
ATOM 637 N N . GLY A 1 82 ? -4.139 -8.983 -2.155 1.00 98.50 82 GLY A N 1
ATOM 638 C CA . GLY A 1 82 ? -5.479 -8.417 -2.317 1.00 98.50 82 GLY A CA 1
ATOM 639 C C . GLY A 1 82 ? -6.573 -9.486 -2.327 1.00 98.50 82 GLY A C 1
ATOM 640 O O . GLY A 1 82 ? -7.549 -9.375 -1.587 1.00 98.50 82 GLY A O 1
ATOM 641 N N . LEU A 1 83 ? -6.377 -10.566 -3.090 1.00 98.31 83 LEU A N 1
ATOM 642 C CA . LEU A 1 83 ? -7.310 -11.698 -3.105 1.00 98.31 83 LEU A CA 1
ATOM 643 C C . LEU A 1 83 ? -7.408 -12.389 -1.740 1.00 98.31 83 LEU A C 1
ATOM 645 O O . LEU A 1 83 ? -8.505 -12.698 -1.277 1.00 98.31 83 LEU A O 1
ATOM 649 N N . TRP A 1 84 ? -6.267 -12.618 -1.086 1.00 97.50 84 TRP A N 1
ATOM 650 C CA . TRP A 1 84 ? -6.226 -13.289 0.210 1.00 97.50 84 TRP A CA 1
ATOM 651 C C . TRP A 1 84 ? -6.921 -12.474 1.308 1.00 97.50 84 TRP A C 1
ATOM 653 O O . TRP A 1 84 ? -7.743 -13.019 2.042 1.00 97.50 84 TRP A O 1
ATOM 663 N N . LEU A 1 85 ? -6.654 -11.167 1.387 1.00 97.56 85 LEU A N 1
ATOM 664 C CA . LEU A 1 85 ? -7.302 -10.268 2.346 1.00 97.56 85 LEU A CA 1
ATOM 665 C C . LEU A 1 85 ? -8.805 -10.147 2.087 1.00 97.56 85 LEU A C 1
ATOM 667 O O . LEU A 1 85 ? -9.589 -10.197 3.034 1.00 97.56 85 LEU A O 1
ATOM 671 N N . GLY A 1 86 ? -9.217 -10.039 0.822 1.00 97.31 86 GLY A N 1
ATOM 672 C CA . GLY A 1 86 ? -10.633 -10.024 0.461 1.00 97.31 86 GLY A CA 1
ATOM 673 C C . GLY A 1 86 ? -11.355 -11.292 0.919 1.00 97.31 86 GLY A C 1
ATOM 674 O O . GLY A 1 86 ? -12.416 -11.214 1.534 1.00 97.31 86 GLY A O 1
ATOM 675 N N . ASN A 1 87 ? -10.737 -12.462 0.730 1.00 95.81 87 ASN A N 1
ATOM 676 C CA . ASN A 1 87 ? -11.283 -13.742 1.187 1.00 95.81 87 ASN A CA 1
ATOM 677 C C . ASN A 1 87 ? -11.343 -13.867 2.726 1.00 95.81 87 ASN A C 1
ATOM 67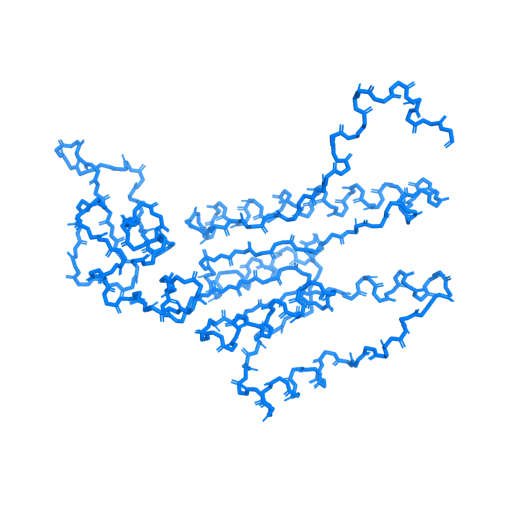9 O O . ASN A 1 87 ? -12.137 -14.640 3.257 1.00 95.81 87 ASN A O 1
ATOM 683 N N . LEU A 1 88 ? -10.532 -13.096 3.459 1.00 95.31 88 LEU A N 1
ATOM 684 C CA . LEU A 1 88 ? -10.616 -12.972 4.921 1.00 95.31 88 LEU A CA 1
ATOM 685 C C . LEU A 1 88 ? -11.693 -11.975 5.390 1.00 95.31 88 LEU A C 1
ATOM 687 O O . LEU A 1 88 ? -11.901 -11.833 6.596 1.00 95.31 88 LEU A O 1
ATOM 691 N N . GLY A 1 89 ? -12.391 -11.305 4.468 1.00 95.31 89 GLY A N 1
ATOM 692 C CA . GLY A 1 89 ? -13.435 -10.326 4.769 1.00 95.31 89 GLY A CA 1
ATOM 693 C C . GLY A 1 89 ? -12.925 -8.896 4.966 1.00 95.31 89 GLY A C 1
ATOM 694 O O . GLY A 1 89 ? -13.647 -8.073 5.536 1.00 95.31 89 GLY A O 1
ATOM 695 N N . CYS A 1 90 ? -11.700 -8.590 4.530 1.00 97.56 90 CYS A N 1
ATOM 696 C CA . CYS A 1 90 ? -11.203 -7.217 4.457 1.00 97.56 90 CYS A CA 1
ATOM 697 C C . CYS A 1 90 ? -11.808 -6.477 3.257 1.00 97.56 90 CYS A C 1
ATOM 699 O O . CYS A 1 90 ? -12.053 -7.056 2.201 1.00 97.56 90 CYS A O 1
ATOM 701 N N . GLU A 1 91 ? -11.982 -5.168 3.402 1.00 98.31 91 GLU A N 1
ATOM 702 C CA . GLU A 1 91 ? -12.350 -4.269 2.311 1.00 98.31 91 GLU A CA 1
ATOM 703 C C . GLU A 1 91 ? -11.064 -3.808 1.621 1.00 98.31 91 GLU A C 1
ATOM 705 O O . GLU A 1 91 ? -10.284 -3.034 2.185 1.00 98.31 91 GLU A O 1
ATOM 710 N N . VAL A 1 92 ? -10.807 -4.333 0.422 1.00 98.75 92 VAL A N 1
ATOM 711 C CA . VAL A 1 92 ? -9.547 -4.107 -0.290 1.00 98.75 92 VAL A CA 1
ATOM 712 C C . VAL A 1 92 ? -9.713 -3.013 -1.336 1.00 98.75 92 VAL A C 1
ATOM 714 O O . VAL A 1 92 ? -10.577 -3.079 -2.213 1.00 98.75 92 VAL A O 1
ATOM 717 N N . SER A 1 93 ? -8.827 -2.028 -1.279 1.00 98.88 93 SER A N 1
ATOM 718 C CA . SER A 1 93 ? -8.612 -1.069 -2.354 1.00 98.88 93 SER A CA 1
ATOM 719 C C . SER A 1 93 ? -7.171 -1.137 -2.843 1.00 98.88 93 SER A C 1
ATOM 721 O O . SER A 1 93 ? -6.283 -1.644 -2.155 1.00 98.88 93 SER A O 1
ATOM 723 N N . GLY A 1 94 ? -6.903 -0.638 -4.042 1.00 98.38 94 GLY A N 1
ATOM 724 C CA . GLY A 1 94 ? -5.530 -0.572 -4.510 1.00 98.38 94 GLY A CA 1
ATOM 725 C C . GLY A 1 94 ? -5.324 0.299 -5.727 1.00 98.38 94 GLY A C 1
ATOM 726 O O . GLY A 1 94 ? -6.262 0.634 -6.451 1.00 98.38 94 GLY A O 1
ATOM 727 N N . VAL A 1 95 ? -4.062 0.659 -5.931 1.00 98.69 95 VAL A N 1
ATOM 728 C CA . VAL A 1 95 ? -3.626 1.477 -7.060 1.00 98.69 95 VAL A CA 1
ATOM 729 C C . VAL A 1 95 ? -2.426 0.852 -7.745 1.00 98.69 95 VAL A C 1
ATOM 731 O O . VAL A 1 95 ? -1.606 0.194 -7.100 1.00 98.69 95 VAL A O 1
ATOM 734 N N . ASP A 1 96 ? -2.332 1.050 -9.052 1.00 98.62 96 ASP A N 1
ATOM 735 C CA . ASP A 1 96 ? -1.184 0.660 -9.868 1.00 98.62 96 ASP A CA 1
ATOM 736 C C . ASP A 1 96 ? -1.185 1.473 -11.172 1.00 98.62 96 ASP A C 1
ATOM 738 O O . ASP A 1 96 ? -2.255 1.814 -11.669 1.00 98.62 96 ASP A O 1
ATOM 742 N N . ASN A 1 97 ? -0.017 1.767 -11.741 1.00 98.00 97 ASN A N 1
ATOM 743 C CA . ASN A 1 97 ? 0.126 2.453 -13.036 1.00 98.00 97 ASN A CA 1
ATOM 744 C C . ASN A 1 97 ? 0.633 1.516 -14.150 1.00 98.00 97 ASN A C 1
ATOM 746 O O . ASN A 1 97 ? 1.023 1.969 -15.226 1.00 98.00 97 ASN A O 1
ATOM 750 N N . TYR A 1 98 ? 0.707 0.211 -13.879 1.00 97.62 98 TYR A N 1
ATOM 751 C CA . TYR A 1 98 ? 1.226 -0.826 -14.767 1.00 97.62 98 TYR A CA 1
ATOM 752 C C . TYR A 1 98 ? 2.686 -0.637 -15.200 1.00 97.62 98 TYR A C 1
ATOM 754 O O . TYR A 1 98 ? 3.133 -1.308 -16.138 1.00 97.62 98 TYR A O 1
ATOM 762 N N . ALA A 1 99 ? 3.468 0.209 -14.516 1.00 96.06 99 ALA A N 1
ATOM 763 C CA . ALA A 1 99 ? 4.859 0.474 -14.881 1.00 96.06 99 ALA A CA 1
ATOM 764 C C . ALA A 1 99 ? 5.678 -0.819 -14.965 1.00 96.06 99 ALA A C 1
ATOM 766 O O . ALA A 1 99 ? 6.435 -1.011 -15.914 1.00 96.06 99 ALA A O 1
ATOM 767 N N . ARG A 1 100 ? 5.424 -1.790 -14.075 1.00 95.12 100 ARG A N 1
ATOM 768 C CA . ARG A 1 100 ? 6.083 -3.100 -14.139 1.00 95.12 100 ARG A CA 1
ATOM 769 C C . ARG A 1 100 ? 5.838 -3.831 -15.458 1.00 95.12 100 ARG A C 1
ATOM 771 O O . ARG A 1 100 ? 6.778 -4.419 -15.995 1.00 95.12 100 ARG A O 1
ATOM 778 N N . ARG A 1 101 ? 4.609 -3.808 -15.987 1.00 95.06 101 ARG A N 1
ATOM 779 C CA . ARG A 1 101 ? 4.287 -4.422 -17.287 1.00 95.06 101 ARG A CA 1
ATOM 780 C C . ARG A 1 101 ? 5.045 -3.720 -18.416 1.00 95.06 101 ARG A C 1
ATOM 782 O O . ARG A 1 101 ? 5.560 -4.392 -19.309 1.00 95.06 101 ARG A O 1
ATOM 789 N N . ASN A 1 102 ? 5.165 -2.394 -18.337 1.00 94.19 102 ASN A N 1
ATOM 790 C CA . ASN A 1 102 ? 5.908 -1.591 -19.306 1.00 94.19 102 ASN A CA 1
ATOM 791 C C . ASN A 1 102 ? 7.410 -1.905 -19.276 1.00 94.19 102 ASN A C 1
ATOM 793 O O . ASN A 1 102 ? 7.971 -2.189 -20.329 1.00 94.19 102 ASN A O 1
ATOM 797 N N . TRP A 1 103 ? 8.036 -1.977 -18.096 1.00 93.88 103 TRP A N 1
ATOM 798 C CA . TRP A 1 103 ? 9.457 -2.333 -17.960 1.00 93.88 103 TRP A CA 1
ATOM 799 C C . TRP A 1 103 ? 9.759 -3.737 -18.502 1.00 93.88 103 TRP A C 1
ATOM 801 O O . TRP A 1 103 ? 10.779 -3.956 -19.144 1.00 93.88 103 TRP A O 1
ATOM 811 N N . VAL A 1 104 ? 8.873 -4.718 -18.272 1.00 92.31 104 VAL A N 1
ATOM 812 C CA . VAL A 1 104 ? 9.027 -6.071 -18.851 1.00 92.31 104 VAL A CA 1
ATOM 813 C C . VAL A 1 104 ? 9.064 -6.003 -20.379 1.00 92.31 104 VAL A C 1
ATOM 815 O O . VAL A 1 104 ? 9.954 -6.589 -20.997 1.00 92.31 104 VAL A O 1
ATOM 818 N N . LYS A 1 105 ? 8.121 -5.263 -20.971 1.00 92.50 105 LYS A N 1
ATOM 819 C CA . LYS A 1 105 ? 8.006 -5.101 -22.423 1.00 92.50 105 LYS A CA 1
ATOM 820 C C . LYS A 1 105 ? 9.207 -4.366 -23.017 1.00 92.50 105 LYS A C 1
ATOM 822 O O . LYS A 1 105 ? 9.715 -4.785 -24.050 1.00 92.50 105 LYS A O 1
ATOM 827 N N . GLU A 1 106 ? 9.662 -3.305 -22.362 1.00 93.19 106 GLU A N 1
ATOM 828 C CA . GLU A 1 106 ? 10.845 -2.527 -22.743 1.00 93.19 106 GLU A CA 1
ATOM 829 C C . GLU A 1 106 ? 12.091 -3.418 -22.872 1.00 93.19 106 GLU A C 1
ATOM 831 O O . GLU A 1 106 ? 12.860 -3.290 -23.820 1.00 93.19 106 GLU A O 1
ATOM 836 N N . ARG A 1 107 ? 12.244 -4.399 -21.975 1.00 92.06 107 ARG A N 1
ATOM 837 C CA . ARG A 1 107 ? 13.356 -5.361 -21.998 1.00 92.06 107 ARG A CA 1
ATOM 838 C C . ARG A 1 107 ? 13.166 -6.530 -22.968 1.00 92.06 107 ARG A C 1
ATOM 840 O O . ARG A 1 107 ? 13.976 -7.453 -22.945 1.00 92.06 107 ARG A O 1
ATOM 847 N N . GLY A 1 108 ? 12.096 -6.542 -23.768 1.00 91.06 108 GLY A N 1
ATOM 848 C CA . GLY A 1 108 ? 11.751 -7.676 -24.633 1.00 91.06 108 GLY A CA 1
ATOM 849 C C . GLY A 1 108 ? 11.504 -8.974 -23.854 1.00 91.06 108 GLY A C 1
ATOM 850 O O . GLY A 1 108 ? 11.676 -10.065 -24.390 1.00 91.06 108 GLY A O 1
ATOM 851 N N . SER A 1 109 ? 11.161 -8.860 -22.569 1.00 90.50 109 SER A N 1
ATOM 852 C CA . SER A 1 109 ? 10.922 -9.990 -21.679 1.00 90.50 109 SER A CA 1
ATOM 853 C C . SER A 1 109 ? 9.426 -10.286 -21.578 1.00 90.50 109 SER A C 1
ATOM 855 O O . SER A 1 109 ? 8.583 -9.471 -21.955 1.00 90.50 109 SER A O 1
ATOM 857 N N . HIS A 1 110 ? 9.083 -11.456 -21.041 1.00 87.75 110 HIS A N 1
ATOM 858 C CA . HIS A 1 110 ? 7.707 -11.881 -20.823 1.00 87.75 110 HIS A CA 1
ATOM 859 C C . HIS A 1 110 ? 7.576 -12.661 -19.515 1.00 87.75 110 HIS A C 1
ATOM 861 O O . HIS A 1 110 ? 8.506 -13.318 -19.051 1.00 87.75 110 HIS A O 1
ATOM 867 N N . THR A 1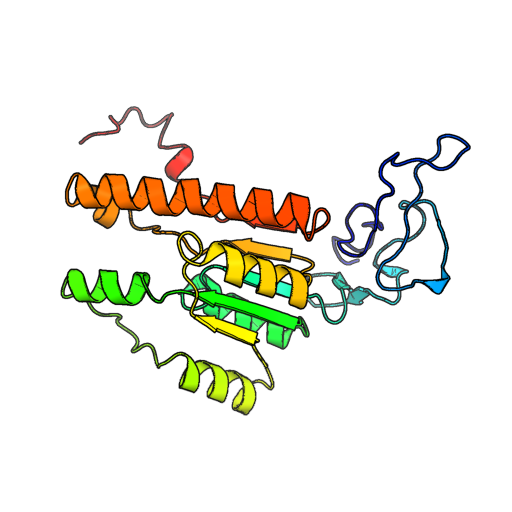 111 ? 6.390 -12.583 -18.918 1.00 88.44 111 THR A N 1
ATOM 868 C CA . THR A 1 111 ? 6.007 -13.447 -17.798 1.00 88.44 111 THR A CA 1
ATOM 869 C C . THR A 1 111 ? 5.803 -14.883 -18.284 1.00 88.44 111 THR A C 1
ATOM 871 O O . THR A 1 111 ? 5.273 -15.095 -19.373 1.00 88.44 111 THR A O 1
ATOM 874 N N . ILE A 1 112 ? 6.187 -15.867 -17.465 1.00 92.50 112 ILE A N 1
ATOM 875 C CA . ILE A 1 112 ? 5.966 -17.289 -17.770 1.00 92.50 112 ILE A CA 1
ATOM 876 C C . ILE A 1 112 ? 4.481 -17.666 -17.699 1.00 92.50 112 ILE A C 1
ATOM 878 O O . ILE A 1 112 ? 3.997 -18.444 -18.514 1.00 92.50 112 ILE A O 1
ATOM 882 N N . VAL A 1 113 ? 3.745 -17.073 -16.754 1.00 91.00 113 VAL A N 1
ATOM 883 C CA . VAL A 1 113 ? 2.286 -17.191 -16.663 1.00 91.00 113 VAL A CA 1
ATOM 884 C C . VAL A 1 113 ? 1.673 -15.919 -17.244 1.00 91.00 113 VAL A C 1
ATOM 886 O O . VAL A 1 113 ? 1.955 -14.841 -16.711 1.00 91.00 113 VAL A O 1
ATOM 889 N N . PRO A 1 114 ? 0.847 -15.998 -18.303 1.00 89.75 114 PRO A N 1
ATOM 890 C CA . PRO A 1 114 ? 0.183 -14.830 -18.870 1.00 89.75 114 PRO A CA 1
ATOM 891 C C . PRO A 1 114 ? -0.634 -14.072 -17.817 1.00 89.75 114 PRO A C 1
ATOM 893 O O . PRO A 1 114 ? -1.459 -14.655 -17.116 1.00 89.75 114 PRO A O 1
ATOM 896 N N . ILE A 1 115 ? -0.412 -12.761 -17.709 1.00 92.38 115 ILE A N 1
ATOM 897 C CA . ILE A 1 115 ? -1.142 -11.904 -16.769 1.00 92.38 115 ILE A CA 1
ATOM 898 C C . ILE A 1 115 ? -2.299 -11.244 -17.521 1.00 92.38 115 ILE A C 1
ATOM 900 O O . ILE A 1 115 ? -2.079 -10.440 -18.429 1.00 92.38 115 ILE A O 1
ATOM 904 N N . ALA A 1 116 ? -3.529 -11.565 -17.121 1.00 95.81 116 ALA A N 1
ATOM 905 C CA . ALA A 1 116 ? -4.739 -10.973 -17.686 1.00 95.81 116 ALA A CA 1
ATOM 906 C C . ALA A 1 116 ? -4.824 -9.452 -17.432 1.00 95.81 116 ALA A C 1
ATOM 908 O O . ALA A 1 116 ? -4.070 -8.873 -16.632 1.00 95.81 116 ALA A O 1
ATOM 909 N N . ARG A 1 117 ? -5.739 -8.771 -18.128 1.00 96.81 117 ARG A N 1
ATOM 910 C CA . ARG A 1 117 ? -5.995 -7.345 -17.880 1.00 96.81 117 ARG A CA 1
ATOM 911 C C . ARG A 1 117 ? -6.616 -7.178 -16.498 1.00 96.81 117 ARG A C 1
ATOM 913 O O . ARG A 1 117 ? -7.287 -8.082 -16.007 1.00 96.81 117 ARG A O 1
ATOM 920 N N . MET A 1 118 ? -6.410 -6.019 -15.873 1.00 97.88 118 MET A N 1
ATOM 921 C CA . MET A 1 118 ? -6.959 -5.767 -14.538 1.00 97.88 118 MET A CA 1
ATOM 922 C C . MET A 1 118 ? -8.485 -5.929 -14.504 1.00 97.88 118 MET A C 1
ATOM 924 O O . MET A 1 118 ? -9.009 -6.517 -13.569 1.00 97.88 118 MET A O 1
ATOM 928 N N . THR A 1 119 ? -9.194 -5.516 -15.557 1.00 97.81 119 THR A N 1
ATOM 929 C CA . THR A 1 119 ? -10.647 -5.723 -15.696 1.00 97.81 119 THR A CA 1
ATOM 930 C C . THR A 1 119 ? -11.048 -7.189 -15.548 1.00 97.81 119 THR A C 1
ATOM 932 O O . THR A 1 119 ? -11.961 -7.504 -14.791 1.00 97.81 119 THR A O 1
ATOM 935 N N . ASP A 1 120 ? -10.329 -8.086 -16.220 1.00 98.12 120 ASP A N 1
ATOM 936 C CA . ASP A 1 120 ? -10.631 -9.519 -16.240 1.00 98.12 120 ASP A CA 1
ATOM 937 C C . ASP A 1 120 ? -10.264 -10.157 -14.896 1.00 98.12 120 ASP A C 1
ATOM 939 O O . ASP A 1 120 ? -10.996 -10.990 -14.368 1.00 98.12 120 ASP A O 1
ATOM 943 N N . ARG A 1 121 ? -9.149 -9.711 -14.301 1.00 98.00 121 ARG A N 1
ATOM 944 C CA . ARG A 1 121 ? -8.710 -10.121 -12.961 1.00 98.00 121 ARG A CA 1
ATOM 945 C C . ARG A 1 121 ? -9.749 -9.751 -11.898 1.00 98.00 121 ARG A C 1
ATOM 947 O O . ARG A 1 121 ? -10.091 -10.594 -11.074 1.00 98.00 121 ARG A O 1
ATOM 954 N N . LEU A 1 122 ? -10.262 -8.518 -11.928 1.00 98.38 122 LEU A N 1
ATOM 955 C CA . LEU A 1 122 ? -11.302 -8.034 -11.014 1.00 98.38 122 LEU A CA 1
ATOM 956 C C . LEU A 1 122 ? -12.624 -8.780 -11.217 1.00 98.38 122 LEU A C 1
ATOM 958 O O . LEU A 1 122 ? -13.266 -9.160 -10.240 1.00 98.38 122 LEU A O 1
ATOM 962 N N . HIS A 1 123 ? -13.011 -9.027 -12.473 1.00 98.38 123 HIS A N 1
ATOM 963 C CA . HIS A 1 123 ? -14.205 -9.809 -12.788 1.00 98.38 123 HIS A CA 1
ATOM 964 C C . HIS A 1 123 ? -14.108 -11.223 -12.209 1.00 98.38 123 HIS A C 1
ATOM 966 O O . HIS A 1 123 ? -14.990 -11.637 -11.463 1.00 98.38 123 HIS A O 1
ATOM 972 N N . ALA A 1 124 ? -12.997 -11.917 -12.465 1.00 97.94 124 ALA A N 1
ATOM 973 C CA . ALA A 1 124 ? -12.763 -13.260 -11.950 1.00 97.94 124 ALA A CA 1
ATOM 974 C C . ALA A 1 124 ? -12.706 -13.299 -10.413 1.00 97.94 124 ALA A C 1
ATOM 976 O O . ALA A 1 124 ? -13.239 -14.223 -9.804 1.00 97.94 124 ALA A O 1
ATOM 977 N N . ALA A 1 125 ? -12.100 -12.295 -9.766 1.00 98.00 125 ALA A N 1
ATOM 978 C CA . ALA A 1 125 ? -12.073 -12.196 -8.305 1.00 98.00 125 ALA A CA 1
ATOM 979 C C . ALA A 1 125 ? -13.490 -12.117 -7.713 1.00 98.00 125 ALA A C 1
ATOM 981 O O . ALA A 1 125 ? -13.807 -12.825 -6.755 1.00 98.00 125 ALA A O 1
ATOM 982 N N . LYS A 1 126 ? -14.363 -11.311 -8.323 1.00 98.06 126 LYS A N 1
ATOM 983 C CA . LYS A 1 126 ? -15.759 -11.185 -7.905 1.00 98.06 126 LYS A CA 1
ATOM 984 C C . LYS A 1 126 ? -16.566 -12.449 -8.204 1.00 98.06 126 LYS A C 1
ATOM 986 O O . LYS A 1 126 ? -17.281 -12.923 -7.331 1.00 98.06 126 LYS A O 1
ATOM 991 N N . GLU A 1 127 ? -16.452 -12.991 -9.412 1.00 98.06 127 GLU A N 1
ATOM 992 C CA . GLU A 1 127 ? -17.234 -14.145 -9.868 1.00 98.06 127 GLU A CA 1
ATOM 993 C C . GLU A 1 127 ? -16.885 -15.426 -9.100 1.00 98.06 127 GLU A C 1
ATOM 995 O O . GLU A 1 127 ? -17.775 -16.152 -8.665 1.00 98.06 127 GLU A O 1
ATOM 1000 N N . ILE A 1 128 ? -15.591 -15.693 -8.909 1.00 97.25 128 ILE A N 1
ATOM 1001 C CA . ILE A 1 128 ? -15.113 -16.964 -8.353 1.00 97.25 128 ILE A CA 1
ATOM 1002 C C . ILE A 1 128 ? -14.974 -16.907 -6.832 1.00 97.25 128 ILE A C 1
ATOM 1004 O O . ILE A 1 128 ? -15.262 -17.892 -6.155 1.00 97.25 128 ILE A O 1
ATOM 1008 N N . LEU A 1 129 ? -14.512 -15.777 -6.287 1.00 96.00 129 LEU A N 1
ATOM 1009 C CA . LEU A 1 129 ? -14.198 -15.649 -4.858 1.00 96.00 129 LEU A CA 1
ATOM 1010 C C . LEU A 1 129 ? -15.184 -14.755 -4.099 1.00 96.00 129 LEU A C 1
ATOM 1012 O O . LEU A 1 129 ? -15.098 -14.671 -2.878 1.00 96.00 129 LEU A O 1
ATOM 1016 N N . GLY A 1 130 ? -16.096 -14.056 -4.785 1.00 97.25 130 GLY A N 1
ATOM 1017 C CA . GLY A 1 130 ? -16.946 -13.045 -4.148 1.00 97.25 130 GLY A CA 1
AT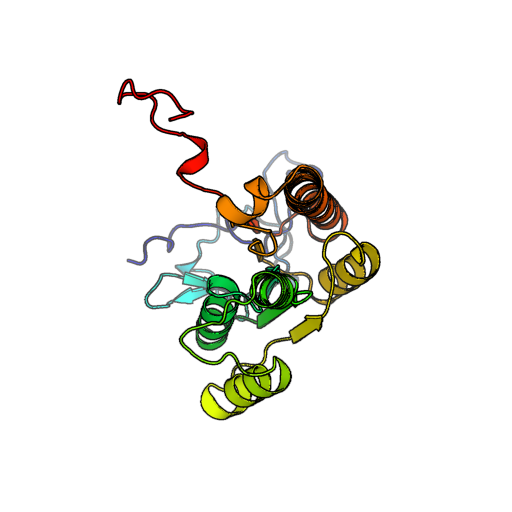OM 1018 C C . GLY A 1 130 ? -16.160 -11.839 -3.622 1.00 97.25 130 GLY A C 1
ATOM 1019 O O . GLY A 1 130 ? -16.666 -11.098 -2.782 1.00 97.25 130 GLY A O 1
ATOM 1020 N N . VAL A 1 131 ? -14.919 -11.649 -4.083 1.00 97.75 131 VAL A N 1
ATOM 1021 C CA . VAL A 1 131 ? -14.021 -10.591 -3.614 1.00 97.75 131 VAL A CA 1
ATOM 1022 C C . VAL A 1 131 ? -14.135 -9.381 -4.533 1.00 97.75 131 VAL A C 1
ATOM 1024 O O . VAL A 1 131 ? -13.732 -9.426 -5.695 1.00 97.75 131 VAL A O 1
ATOM 1027 N N . GLU A 1 132 ? -14.657 -8.280 -3.997 1.00 97.62 132 GLU A N 1
ATOM 1028 C CA . GLU A 1 132 ? -14.687 -6.990 -4.683 1.00 97.62 132 GLU A CA 1
ATOM 1029 C C . GLU A 1 132 ? -13.474 -6.147 -4.281 1.00 97.62 132 GLU A C 1
ATOM 1031 O O . GLU A 1 132 ? -13.243 -5.891 -3.100 1.00 97.62 132 GLU A O 1
ATOM 1036 N N . ILE A 1 133 ? -12.696 -5.712 -5.274 1.00 98.50 133 ILE A N 1
ATOM 1037 C CA . ILE A 1 133 ? -11.518 -4.862 -5.077 1.00 98.50 133 ILE A CA 1
ATOM 1038 C C . ILE A 1 133 ? -11.783 -3.508 -5.730 1.00 98.50 133 ILE A C 1
ATOM 1040 O O . ILE A 1 133 ? -12.047 -3.431 -6.931 1.00 98.50 133 ILE A O 1
ATOM 1044 N N . ASN A 1 134 ? -11.671 -2.433 -4.948 1.00 98.44 134 ASN A N 1
ATOM 1045 C CA . ASN A 1 134 ? -11.755 -1.067 -5.461 1.00 98.44 134 ASN A CA 1
ATOM 1046 C C . ASN A 1 134 ? -10.397 -0.653 -6.049 1.00 98.44 134 ASN A C 1
ATOM 1048 O O . ASN A 1 134 ? -9.483 -0.268 -5.318 1.00 98.44 134 ASN A O 1
ATOM 1052 N N . PHE A 1 135 ? -10.248 -0.788 -7.366 1.00 98.75 135 PHE A N 1
ATOM 1053 C CA . PHE A 1 135 ? -9.011 -0.488 -8.085 1.00 98.75 135 PHE A CA 1
ATOM 1054 C C . PHE A 1 135 ? -9.064 0.873 -8.790 1.00 98.75 135 PHE A C 1
ATOM 1056 O O . PHE A 1 135 ? -10.050 1.188 -9.458 1.00 98.75 135 PHE A O 1
ATOM 1063 N N . ARG A 1 136 ? -7.962 1.633 -8.731 1.00 98.56 136 ARG A N 1
ATOM 1064 C CA . ARG A 1 136 ? -7.738 2.817 -9.576 1.00 98.56 136 ARG A CA 1
ATOM 1065 C C . ARG A 1 136 ? -6.379 2.758 -10.262 1.00 98.56 136 ARG A C 1
ATOM 1067 O O . ARG A 1 136 ? -5.361 2.539 -9.611 1.00 98.56 136 ARG A O 1
ATOM 1074 N N . GLU A 1 137 ? -6.363 3.013 -11.566 1.00 98.50 137 GLU A N 1
ATOM 1075 C CA . GLU A 1 137 ? -5.113 3.193 -12.303 1.00 98.50 137 GLU A CA 1
ATOM 1076 C C . GLU A 1 137 ? -4.532 4.574 -11.984 1.00 98.50 137 GLU A C 1
ATOM 1078 O O . GLU A 1 137 ? -5.082 5.585 -12.421 1.00 98.50 137 GLU A O 1
ATOM 1083 N N . LEU A 1 138 ? -3.471 4.619 -11.175 1.00 98.25 138 LEU A N 1
ATOM 1084 C CA . LEU A 1 138 ? -2.858 5.855 -10.684 1.00 98.25 138 LEU A CA 1
ATOM 1085 C C . LEU A 1 138 ? -1.347 5.689 -10.535 1.00 98.25 138 LEU A C 1
ATOM 1087 O O . LEU A 1 138 ? -0.869 4.675 -10.021 1.00 98.25 138 LEU A O 1
ATOM 1091 N N . ASP A 1 139 ? -0.604 6.726 -10.912 1.00 98.12 139 ASP A N 1
ATOM 1092 C CA . ASP A 1 139 ? 0.812 6.858 -10.587 1.00 98.12 139 ASP A CA 1
ATOM 1093 C C . ASP A 1 139 ? 0.980 7.536 -9.220 1.00 98.12 139 ASP A C 1
ATOM 1095 O O . ASP A 1 139 ? 0.516 8.654 -9.002 1.00 98.12 139 ASP A O 1
ATOM 1099 N N . ILE A 1 140 ? 1.662 6.874 -8.284 1.00 97.75 140 ILE A N 1
ATOM 1100 C CA . ILE A 1 140 ? 1.805 7.361 -6.901 1.00 97.75 140 ILE A CA 1
ATOM 1101 C C . ILE A 1 140 ? 2.504 8.728 -6.846 1.00 97.75 140 ILE A C 1
ATOM 1103 O O . ILE A 1 140 ? 2.166 9.570 -6.011 1.00 97.75 140 ILE A O 1
ATOM 1107 N N . LEU A 1 141 ? 3.479 8.960 -7.728 1.00 95.38 141 LEU A N 1
ATOM 1108 C CA . LEU A 1 141 ? 4.260 10.190 -7.746 1.00 95.38 141 LEU A CA 1
ATOM 1109 C C . LEU A 1 141 ? 3.575 11.286 -8.571 1.00 95.38 141 LEU A C 1
ATOM 1111 O O . LEU A 1 141 ? 3.559 12.442 -8.146 1.00 95.38 141 LEU A O 1
ATOM 1115 N N . LYS A 1 142 ? 3.009 10.942 -9.732 1.00 96.81 142 LYS A N 1
ATOM 1116 C CA . LYS A 1 142 ? 2.451 11.916 -10.687 1.00 96.81 142 LYS A CA 1
ATOM 1117 C C . LYS A 1 142 ? 0.990 12.268 -10.415 1.00 96.81 142 LYS A C 1
ATOM 1119 O O . LYS A 1 142 ? 0.592 13.405 -10.647 1.00 96.81 142 LYS A O 1
ATOM 1124 N N . ASP A 1 143 ? 0.199 11.337 -9.885 1.00 98.06 143 ASP A N 1
ATOM 1125 C CA . ASP A 1 143 ? -1.233 11.514 -9.617 1.00 98.06 143 ASP A CA 1
ATOM 1126 C C . ASP A 1 143 ? -1.536 11.764 -8.127 1.00 98.06 143 ASP A C 1
ATOM 1128 O O . ASP A 1 143 ? -2.615 11.415 -7.644 1.00 98.06 143 ASP A O 1
ATOM 1132 N N . ARG A 1 144 ? -0.618 12.404 -7.384 1.00 95.94 144 ARG A N 1
ATOM 1133 C CA . ARG A 1 144 ? -0.734 12.629 -5.925 1.00 95.94 144 ARG A CA 1
ATOM 1134 C C . ARG A 1 144 ? -2.107 13.123 -5.478 1.00 95.94 144 ARG A C 1
ATOM 1136 O O . ARG A 1 144 ? -2.690 12.524 -4.589 1.00 95.94 144 ARG A O 1
ATOM 1143 N N . ARG A 1 145 ? -2.670 14.139 -6.140 1.00 97.50 145 ARG A N 1
ATOM 1144 C CA . ARG A 1 145 ? -3.993 14.679 -5.777 1.00 97.50 145 ARG A CA 1
ATOM 1145 C C . ARG A 1 145 ? -5.112 13.637 -5.900 1.00 97.50 145 ARG A C 1
ATOM 1147 O O . ARG A 1 145 ? -5.980 13.558 -5.045 1.00 97.50 145 ARG A O 1
ATOM 1154 N N . LYS A 1 146 ? -5.085 12.802 -6.943 1.00 98.44 146 LYS A N 1
ATOM 1155 C CA . LYS A 1 146 ? -6.078 11.727 -7.112 1.00 98.44 146 LYS A CA 1
ATOM 1156 C C . LYS A 1 146 ? -5.880 10.621 -6.075 1.00 98.44 146 LYS A C 1
ATOM 1158 O O . LYS A 1 146 ? -6.848 9.998 -5.648 1.00 98.44 146 LYS A O 1
ATOM 1163 N N . LEU A 1 147 ? -4.629 10.357 -5.690 1.00 98.50 147 LEU A N 1
ATOM 1164 C CA . LEU A 1 147 ? -4.315 9.415 -4.620 1.00 98.50 147 LEU A CA 1
ATOM 1165 C C . LEU A 1 147 ? -4.764 9.954 -3.253 1.00 98.50 147 LEU A C 1
ATOM 1167 O O . LEU A 1 147 ? -5.335 9.192 -2.482 1.00 98.50 147 LEU A O 1
ATOM 1171 N N . GLU A 1 148 ? -4.598 11.251 -2.983 1.00 98.38 148 GLU A N 1
ATOM 1172 C CA . GLU A 1 148 ? -5.149 11.937 -1.806 1.00 98.38 148 GLU A CA 1
ATOM 1173 C C . GLU A 1 148 ? -6.669 11.794 -1.750 1.00 98.38 148 GLU A C 1
ATOM 1175 O O . GLU A 1 148 ? -7.194 11.301 -0.757 1.00 98.38 148 GLU A O 1
ATOM 1180 N N . GLU A 1 149 ? -7.366 12.135 -2.839 1.00 98.50 149 GLU A N 1
ATOM 1181 C CA . GLU A 1 149 ? -8.820 11.970 -2.964 1.00 98.50 149 GLU A CA 1
ATOM 1182 C C . GLU A 1 149 ? -9.238 10.516 -2.686 1.00 98.50 149 GLU A C 1
ATOM 1184 O O . GLU A 1 149 ? -10.213 10.264 -1.981 1.00 98.50 149 GLU A O 1
ATOM 1189 N N . PHE A 1 150 ? -8.477 9.536 -3.186 1.00 98.69 150 PHE A N 1
ATOM 1190 C CA . PHE A 1 150 ? -8.792 8.126 -2.974 1.00 98.69 150 PHE A CA 1
ATOM 1191 C C . PHE A 1 150 ? -8.521 7.645 -1.542 1.00 98.69 150 PHE A C 1
ATOM 1193 O O . PHE A 1 150 ? -9.308 6.878 -0.986 1.00 98.69 150 PHE A O 1
ATOM 1200 N N . ILE A 1 151 ? -7.421 8.084 -0.928 1.00 98.56 151 ILE A N 1
ATOM 1201 C CA . ILE A 1 151 ? -7.114 7.802 0.480 1.00 98.56 151 ILE A CA 1
ATOM 1202 C C . ILE A 1 151 ? -8.173 8.439 1.383 1.00 98.56 151 ILE A C 1
ATOM 1204 O O . ILE A 1 151 ? -8.601 7.806 2.350 1.00 98.56 151 ILE A O 1
ATOM 1208 N N . ASP A 1 152 ? -8.613 9.656 1.066 1.00 98.06 152 ASP A N 1
ATOM 1209 C CA . ASP A 1 152 ? -9.641 10.371 1.817 1.00 98.06 152 ASP A CA 1
ATOM 1210 C C . ASP A 1 152 ? -11.013 9.695 1.708 1.00 98.06 152 ASP A C 1
ATOM 1212 O O . ASP A 1 152 ? -11.701 9.548 2.715 1.00 98.06 152 ASP A O 1
ATOM 1216 N N . GLU A 1 153 ? -11.365 9.198 0.521 1.00 98.19 153 GLU A N 1
ATOM 1217 C CA . GLU A 1 153 ? -12.583 8.420 0.284 1.00 98.19 153 GLU A CA 1
ATOM 1218 C C . GLU A 1 153 ? -12.570 7.080 1.032 1.00 98.19 153 GLU A C 1
ATOM 1220 O O . GLU A 1 153 ? -13.537 6.726 1.706 1.00 98.19 153 GLU A O 1
ATOM 1225 N N . VAL A 1 154 ? -11.476 6.320 0.927 1.00 97.88 154 VAL A N 1
ATOM 1226 C CA . VAL A 1 154 ? -11.394 4.965 1.495 1.00 97.88 154 VAL A CA 1
ATOM 1227 C C . VAL A 1 154 ? -11.161 4.993 3.006 1.00 97.88 154 VAL A C 1
ATOM 1229 O O . VAL A 1 154 ? -11.603 4.087 3.716 1.00 97.88 154 VAL A O 1
ATOM 1232 N N . LYS A 1 155 ? -10.426 5.986 3.521 1.00 96.94 155 LYS A N 1
ATOM 1233 C CA . LYS A 1 155 ? -9.925 6.028 4.906 1.00 96.94 155 LYS A CA 1
ATOM 1234 C C . LYS A 1 155 ? -9.340 4.671 5.352 1.00 96.94 155 LYS A C 1
ATOM 1236 O O . LYS A 1 155 ? -9.880 4.059 6.289 1.00 96.94 155 LYS A O 1
ATOM 1241 N N . PRO A 1 156 ? -8.295 4.154 4.669 1.00 97.94 156 PRO A N 1
ATOM 1242 C CA . PRO A 1 156 ? -7.758 2.821 4.939 1.00 97.94 156 PRO A CA 1
ATOM 1243 C C . PRO A 1 156 ? -7.228 2.709 6.370 1.00 97.94 156 PRO A C 1
ATOM 1245 O O . PRO A 1 156 ? -6.658 3.650 6.904 1.00 97.94 156 PRO A O 1
ATOM 1248 N N . GLU A 1 157 ? -7.383 1.551 6.999 1.00 97.44 157 GLU A N 1
ATOM 1249 C CA . GLU A 1 157 ? -6.832 1.246 8.328 1.00 97.44 157 GLU A CA 1
ATOM 1250 C C . GLU A 1 157 ? -5.387 0.737 8.242 1.00 97.44 157 GLU A C 1
ATOM 1252 O O . GLU A 1 157 ? -4.596 0.928 9.168 1.00 97.44 157 GLU A O 1
ATOM 1257 N N . ALA A 1 158 ? -5.020 0.154 7.099 1.00 97.94 158 ALA A N 1
ATOM 1258 C CA . ALA A 1 158 ? -3.644 -0.158 6.745 1.00 97.94 158 ALA A CA 1
ATOM 1259 C C . ALA A 1 158 ? -3.362 0.175 5.275 1.00 97.94 158 ALA A C 1
ATOM 1261 O O . ALA A 1 158 ? -4.220 -0.010 4.409 1.00 97.94 158 ALA A O 1
ATOM 1262 N N . ILE A 1 159 ? -2.140 0.626 5.002 1.00 98.75 159 ILE A N 1
ATOM 1263 C CA . ILE A 1 159 ? -1.593 0.769 3.654 1.00 98.75 159 ILE A CA 1
ATOM 1264 C C . ILE A 1 159 ? -0.441 -0.221 3.511 1.00 98.75 159 ILE A C 1
ATOM 1266 O O . ILE A 1 159 ? 0.504 -0.192 4.297 1.00 98.75 159 ILE A O 1
ATOM 1270 N N . VAL A 1 160 ? -0.510 -1.088 2.503 1.00 98.81 160 VAL A N 1
ATOM 1271 C CA . VAL A 1 160 ? 0.588 -1.981 2.117 1.00 98.81 160 VAL A CA 1
ATOM 1272 C C . VAL A 1 160 ? 1.261 -1.402 0.884 1.00 98.81 160 VAL A C 1
ATOM 1274 O O . VAL A 1 160 ? 0.607 -1.188 -0.136 1.00 98.81 160 VAL A O 1
ATOM 1277 N N . TYR A 1 161 ? 2.562 -1.136 0.971 1.00 98.56 161 TYR A N 1
ATOM 1278 C CA . TYR A 1 161 ? 3.285 -0.427 -0.078 1.00 98.56 161 TYR A CA 1
ATOM 1279 C C . TYR A 1 161 ? 4.255 -1.357 -0.821 1.00 98.56 161 TYR A C 1
ATOM 1281 O O . TYR A 1 161 ? 5.354 -1.639 -0.340 1.00 98.56 161 TYR A O 1
ATOM 1289 N N . TYR A 1 162 ? 3.839 -1.776 -2.023 1.00 98.50 162 TYR A N 1
ATOM 1290 C CA . TYR A 1 162 ? 4.630 -2.507 -3.024 1.00 98.50 162 TYR A CA 1
ATOM 1291 C C . TYR A 1 162 ? 4.921 -1.720 -4.319 1.00 98.50 162 TYR A C 1
ATOM 1293 O O . TYR A 1 162 ? 5.689 -2.199 -5.149 1.00 98.50 162 TYR A O 1
ATOM 1301 N N . GLY A 1 163 ? 4.294 -0.556 -4.522 1.00 97.12 163 GLY A N 1
ATOM 1302 C CA . GLY A 1 163 ? 4.343 0.270 -5.738 1.00 97.12 163 GLY A CA 1
ATOM 1303 C C . GLY A 1 163 ? 5.669 0.996 -5.987 1.00 97.12 163 GLY A C 1
ATOM 1304 O O . GLY A 1 163 ? 5.704 2.218 -6.095 1.00 97.12 163 GLY A O 1
ATOM 1305 N N . GLU A 1 164 ? 6.757 0.244 -6.066 1.00 97.88 164 GLU A N 1
ATOM 1306 C CA . GLU A 1 164 ? 8.116 0.712 -6.334 1.00 97.88 164 GLU A CA 1
ATOM 1307 C C . GLU A 1 164 ? 8.727 -0.090 -7.486 1.00 97.88 164 GLU A C 1
ATOM 1309 O O . GLU A 1 164 ? 8.195 -1.127 -7.886 1.00 97.88 164 GLU A O 1
ATOM 1314 N N . CYS A 1 165 ? 9.867 0.357 -8.015 1.00 96.81 165 CYS A N 1
ATOM 1315 C CA . CYS A 1 165 ? 10.704 -0.485 -8.861 1.00 96.81 165 CYS A CA 1
ATOM 1316 C C . CYS A 1 165 ? 11.622 -1.348 -7.976 1.00 96.81 165 CYS A C 1
ATOM 1318 O O . CYS A 1 165 ? 12.531 -0.794 -7.355 1.00 96.81 165 CYS A O 1
ATOM 1320 N N . PRO A 1 166 ? 11.439 -2.687 -7.922 1.00 95.44 166 PRO A N 1
ATOM 1321 C CA . PRO A 1 166 ? 12.222 -3.557 -7.043 1.00 95.44 166 PRO A CA 1
ATOM 1322 C C . PRO A 1 166 ? 13.431 -4.199 -7.746 1.00 95.44 166 PRO A C 1
ATOM 1324 O O . PRO A 1 166 ? 14.126 -5.026 -7.160 1.00 95.44 166 PRO A O 1
ATOM 1327 N N . SER A 1 167 ? 13.641 -3.920 -9.036 1.00 94.62 167 SER A N 1
ATOM 1328 C CA . SER A 1 167 ? 14.588 -4.662 -9.871 1.00 94.62 167 SER A CA 1
ATOM 1329 C C . SER A 1 167 ? 15.978 -4.033 -9.836 1.00 94.62 167 SER A C 1
ATOM 1331 O O . SER A 1 167 ? 16.215 -3.027 -10.503 1.00 94.62 167 SER A O 1
ATOM 1333 N N . ALA A 1 168 ? 16.910 -4.675 -9.125 1.00 94.38 168 ALA A N 1
ATOM 1334 C CA . ALA A 1 168 ? 18.313 -4.260 -9.099 1.00 94.38 168 ALA A CA 1
ATOM 1335 C C . ALA A 1 168 ? 18.969 -4.244 -10.499 1.00 94.38 168 ALA A C 1
ATOM 1337 O O . ALA A 1 168 ? 19.628 -3.264 -10.824 1.00 94.38 168 ALA A O 1
ATOM 1338 N N . PRO A 1 169 ? 18.755 -5.231 -11.397 1.00 93.50 169 PRO A N 1
ATOM 1339 C CA . PRO A 1 169 ? 19.284 -5.128 -12.758 1.00 93.50 169 PRO A CA 1
ATOM 1340 C C . PRO A 1 169 ? 18.682 -3.966 -13.554 1.00 93.50 169 PRO A C 1
ATOM 1342 O O . PRO A 1 169 ? 19.371 -3.376 -14.375 1.00 93.50 169 PRO A O 1
ATOM 1345 N N . TYR A 1 170 ? 17.407 -3.626 -13.317 1.00 94.44 170 TYR A N 1
ATOM 1346 C CA . TYR A 1 170 ? 16.762 -2.507 -14.013 1.00 94.44 170 TYR A CA 1
ATOM 1347 C C . TYR A 1 170 ? 17.357 -1.168 -13.572 1.00 94.44 170 TYR A C 1
ATOM 1349 O O . TYR A 1 170 ? 17.613 -0.316 -14.412 1.00 94.44 170 TYR A O 1
ATOM 1357 N N . SER A 1 171 ? 17.663 -1.004 -12.281 1.00 95.50 171 SER A N 1
ATOM 1358 C CA . SER A 1 171 ? 18.304 0.213 -11.769 1.00 95.50 171 SER A CA 1
ATOM 1359 C C . SER A 1 171 ? 19.761 0.394 -12.209 1.00 95.50 171 SER A C 1
ATOM 1361 O O . SER A 1 171 ? 20.342 1.427 -11.902 1.00 95.50 171 SER A O 1
ATOM 1363 N N . MET A 1 172 ? 20.359 -0.594 -12.882 1.00 96.31 172 MET A N 1
ATOM 1364 C CA . MET A 1 172 ? 21.764 -0.586 -13.308 1.00 96.31 172 MET A CA 1
ATOM 1365 C C . MET A 1 172 ? 21.929 -0.616 -14.838 1.00 96.31 172 MET A C 1
ATOM 1367 O O . MET A 1 172 ? 23.018 -0.912 -15.322 1.00 96.31 172 MET A O 1
ATOM 1371 N N . ILE A 1 173 ? 20.864 -0.348 -15.607 1.00 95.44 173 ILE A N 1
ATOM 1372 C CA . ILE A 1 173 ? 20.919 -0.319 -17.081 1.00 95.44 173 ILE A CA 1
ATOM 1373 C C . ILE A 1 173 ? 21.764 0.864 -17.571 1.00 95.44 173 ILE A C 1
ATOM 1375 O O . ILE A 1 173 ? 22.717 0.675 -18.323 1.00 95.44 173 ILE A O 1
ATOM 1379 N N . ASP A 1 174 ? 21.401 2.070 -17.143 1.00 96.62 174 ASP A N 1
ATOM 1380 C CA . ASP A 1 174 ? 22.059 3.338 -17.449 1.00 96.62 174 ASP A CA 1
ATOM 1381 C C . ASP A 1 174 ? 21.733 4.366 -16.345 1.00 96.62 174 ASP A C 1
ATOM 1383 O O . ASP A 1 174 ? 21.073 4.048 -15.345 1.00 96.62 174 ASP A O 1
ATOM 1387 N N . VAL A 1 175 ? 22.237 5.595 -16.492 1.00 97.75 175 VAL A N 1
ATOM 1388 C CA . VAL A 1 175 ? 22.062 6.648 -15.482 1.00 97.75 175 VAL A CA 1
ATOM 1389 C C . VAL A 1 175 ? 20.610 7.118 -15.393 1.00 97.75 175 VAL A C 1
ATO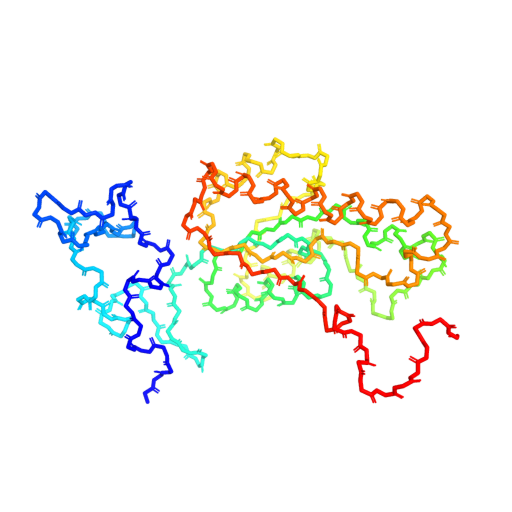M 1391 O O . VAL A 1 175 ? 20.130 7.417 -14.300 1.00 97.75 175 VAL A O 1
ATOM 1394 N N . GLU A 1 176 ? 19.882 7.132 -16.506 1.00 97.81 176 GLU A N 1
ATOM 1395 C CA . GLU A 1 176 ? 18.480 7.527 -16.574 1.00 97.81 176 GLU A CA 1
ATOM 1396 C C . GLU A 1 176 ? 17.601 6.560 -15.772 1.00 97.81 176 GLU A C 1
ATOM 1398 O O . GLU A 1 176 ? 16.776 6.993 -14.965 1.00 97.81 176 GLU A O 1
ATOM 1403 N N . HIS A 1 177 ? 17.827 5.254 -15.920 1.00 97.75 177 HIS A N 1
ATOM 1404 C CA . HIS A 1 177 ? 17.148 4.216 -15.149 1.00 97.75 177 HIS A CA 1
ATOM 1405 C C . HIS A 1 177 ? 17.499 4.278 -13.661 1.00 97.75 177 HIS A C 1
ATOM 1407 O O . HIS A 1 177 ? 16.612 4.158 -12.811 1.00 97.75 177 HIS A O 1
ATOM 1413 N N . ALA A 1 178 ? 18.775 4.491 -13.330 1.00 97.81 178 ALA A N 1
ATOM 1414 C CA . ALA A 1 178 ? 19.214 4.633 -11.946 1.00 97.81 178 ALA A CA 1
ATOM 1415 C C . ALA A 1 178 ? 18.530 5.829 -11.261 1.00 97.81 178 ALA A C 1
ATOM 1417 O O . ALA A 1 178 ? 17.952 5.678 -10.180 1.00 97.81 178 ALA A O 1
ATOM 1418 N N . CYS A 1 179 ? 18.535 6.999 -11.912 1.00 98.12 179 CYS A N 1
ATOM 1419 C CA . CYS A 1 179 ? 17.854 8.197 -11.425 1.00 98.12 179 CYS A CA 1
ATOM 1420 C C . CYS A 1 179 ? 16.345 7.975 -11.295 1.00 98.12 179 CYS A C 1
ATOM 1422 O O . CYS A 1 179 ? 15.774 8.300 -10.254 1.00 98.12 179 CYS A O 1
ATOM 1424 N N . TYR A 1 180 ? 15.711 7.365 -12.301 1.00 96.81 180 TYR A N 1
ATOM 1425 C CA . TYR A 1 180 ? 14.282 7.064 -12.280 1.00 96.81 180 TYR A CA 1
ATOM 1426 C C . TYR A 1 180 ? 13.886 6.188 -11.087 1.00 96.81 180 TYR A C 1
ATOM 1428 O O . TYR A 1 180 ? 12.914 6.491 -10.397 1.00 96.81 180 TYR A O 1
ATOM 1436 N N . VAL A 1 181 ? 14.630 5.111 -10.814 1.00 97.69 181 VAL A N 1
ATOM 1437 C CA . VAL A 1 181 ? 14.318 4.202 -9.699 1.00 97.69 181 VAL A CA 1
ATOM 1438 C C . VAL A 1 181 ? 14.408 4.928 -8.357 1.00 97.69 181 VAL A C 1
ATOM 1440 O O . VAL A 1 181 ? 13.519 4.767 -7.519 1.00 97.69 181 VAL A O 1
ATOM 1443 N N . GLN A 1 182 ? 15.443 5.751 -8.162 1.00 98.12 182 GLN A N 1
ATOM 1444 C CA . GLN A 1 182 ? 15.599 6.545 -6.942 1.00 98.12 182 GLN A CA 1
ATOM 1445 C C . GLN A 1 182 ? 14.470 7.571 -6.796 1.00 98.12 182 GLN A C 1
ATOM 1447 O O . GLN A 1 182 ? 13.844 7.649 -5.740 1.00 98.12 182 GLN A O 1
ATOM 1452 N N . GLU A 1 183 ? 14.159 8.313 -7.860 1.00 97.94 183 GLU A N 1
ATOM 1453 C CA . GLU A 1 183 ? 13.087 9.309 -7.862 1.00 97.94 183 GLU A CA 1
ATOM 1454 C C . GLU A 1 183 ? 11.727 8.666 -7.555 1.00 97.94 183 GLU A C 1
ATOM 1456 O O . GLU A 1 183 ? 11.040 9.079 -6.618 1.00 97.94 183 GLU A O 1
ATOM 1461 N N . ASN A 1 184 ? 11.366 7.613 -8.292 1.00 97.25 184 ASN A N 1
ATOM 1462 C CA . ASN A 1 184 ? 10.101 6.903 -8.139 1.00 97.25 184 ASN A CA 1
ATOM 1463 C C . ASN A 1 184 ? 9.922 6.362 -6.713 1.00 97.25 184 ASN A C 1
ATOM 1465 O O . ASN A 1 184 ? 8.890 6.596 -6.083 1.00 97.25 184 ASN A O 1
ATOM 1469 N N . ASN A 1 185 ? 10.925 5.651 -6.192 1.00 98.00 185 ASN A N 1
ATOM 1470 C CA . ASN A 1 185 ? 10.797 4.948 -4.918 1.00 98.00 185 ASN A CA 1
ATOM 1471 C C . ASN A 1 185 ? 10.846 5.918 -3.729 1.00 98.00 185 ASN A C 1
ATOM 1473 O O . ASN A 1 185 ? 9.991 5.865 -2.841 1.00 98.00 185 ASN A O 1
ATOM 1477 N N . VAL A 1 186 ? 11.811 6.844 -3.723 1.00 98.12 186 VAL A N 1
ATOM 1478 C CA . VAL A 1 186 ? 12.016 7.765 -2.597 1.00 98.12 186 VAL A CA 1
ATOM 1479 C C . VAL A 1 186 ? 10.928 8.834 -2.564 1.00 98.12 186 VAL A C 1
ATOM 1481 O O . VAL A 1 186 ? 10.292 9.027 -1.525 1.00 98.12 186 VAL A O 1
ATOM 1484 N N . LEU A 1 187 ? 10.663 9.515 -3.686 1.00 98.31 187 LEU A N 1
ATOM 1485 C CA . LEU A 1 187 ? 9.668 10.593 -3.710 1.00 98.31 187 LEU A CA 1
ATOM 1486 C C . LEU A 1 187 ? 8.233 10.064 -3.669 1.00 98.31 187 LEU A C 1
ATOM 1488 O O . LEU A 1 187 ? 7.351 10.760 -3.154 1.00 98.31 187 LEU A O 1
ATOM 1492 N N . GLY A 1 188 ? 7.990 8.853 -4.179 1.00 97.88 188 GLY A N 1
ATOM 1493 C CA . GLY A 1 188 ? 6.724 8.144 -3.993 1.00 97.88 188 GLY A CA 1
ATOM 1494 C C . GLY A 1 188 ? 6.474 7.841 -2.516 1.00 97.88 188 GLY A C 1
ATOM 1495 O O . GLY A 1 188 ? 5.448 8.248 -1.967 1.00 97.88 188 GLY A O 1
ATOM 1496 N N . THR A 1 189 ? 7.461 7.238 -1.839 1.00 98.44 189 THR A N 1
ATOM 1497 C CA . THR A 1 189 ? 7.388 6.937 -0.400 1.00 98.44 189 THR A CA 1
ATOM 1498 C C . THR A 1 189 ? 7.163 8.186 0.438 1.00 98.44 189 THR A C 1
ATOM 1500 O O . THR A 1 189 ? 6.257 8.215 1.272 1.00 98.44 189 THR A O 1
ATOM 1503 N N . LEU A 1 190 ? 7.931 9.246 0.185 1.00 98.25 190 LEU A N 1
ATOM 1504 C CA . LEU A 1 190 ? 7.776 10.509 0.897 1.00 98.25 190 LEU A CA 1
ATOM 1505 C C . LEU A 1 190 ? 6.378 11.106 0.698 1.00 98.25 190 LEU A C 1
ATOM 1507 O O . LEU A 1 190 ? 5.758 11.542 1.665 1.00 98.25 190 LEU A O 1
ATOM 1511 N N . GLY A 1 191 ? 5.865 11.087 -0.536 1.00 98.00 191 GLY A N 1
ATOM 1512 C CA . GLY A 1 191 ? 4.512 11.551 -0.836 1.00 98.00 191 GLY A CA 1
ATOM 1513 C C . GLY A 1 191 ? 3.466 10.817 0.001 1.00 98.00 191 GLY A C 1
ATOM 1514 O O . GLY A 1 191 ? 2.659 11.456 0.671 1.00 98.00 191 GLY A O 1
ATOM 1515 N N . VAL A 1 192 ? 3.515 9.481 0.021 1.00 98.38 192 VAL A N 1
ATOM 1516 C CA . VAL A 1 192 ? 2.567 8.651 0.787 1.00 98.38 192 VAL A CA 1
ATOM 1517 C C . VAL A 1 192 ? 2.625 8.958 2.280 1.00 98.38 192 VAL A C 1
ATOM 1519 O O . VAL A 1 192 ? 1.577 9.101 2.903 1.00 98.38 192 VAL A O 1
ATOM 1522 N N . LEU A 1 193 ? 3.816 9.129 2.858 1.00 98.44 193 LEU A N 1
ATOM 1523 C CA . LEU A 1 193 ? 3.959 9.466 4.278 1.00 98.44 193 LEU A CA 1
ATOM 1524 C C . LEU A 1 193 ? 3.285 10.799 4.636 1.00 98.44 193 LEU A C 1
ATOM 1526 O O . LEU A 1 193 ? 2.625 10.896 5.672 1.00 98.44 193 LEU A O 1
ATOM 1530 N N . PHE A 1 194 ? 3.410 11.814 3.778 1.00 98.12 194 PHE A N 1
ATOM 1531 C CA . PHE A 1 194 ? 2.755 13.108 3.987 1.00 98.12 194 PHE A CA 1
ATOM 1532 C C . PHE A 1 194 ? 1.233 13.012 3.823 1.00 98.12 194 PHE A C 1
ATOM 1534 O O . PHE A 1 194 ? 0.505 13.509 4.680 1.00 98.12 194 PHE A O 1
ATOM 1541 N N . MET A 1 195 ? 0.751 12.292 2.805 1.00 98.00 195 MET A N 1
ATOM 1542 C CA . MET A 1 195 ? -0.684 12.024 2.638 1.00 98.00 195 MET A CA 1
ATOM 1543 C C . MET A 1 195 ? -1.268 11.296 3.857 1.00 98.00 195 MET A C 1
ATOM 1545 O O . MET A 1 195 ? -2.342 11.647 4.341 1.00 98.00 195 MET A O 1
ATOM 1549 N N . MET A 1 196 ? -0.549 10.305 4.396 1.00 97.44 196 MET A N 1
ATOM 1550 C CA . MET A 1 196 ? -0.962 9.585 5.601 1.00 97.44 196 MET A CA 1
ATOM 1551 C C . MET A 1 196 ? -1.037 10.503 6.818 1.00 97.44 196 MET A C 1
ATOM 1553 O O . MET A 1 196 ? -2.037 10.469 7.530 1.00 97.44 196 MET A O 1
ATOM 1557 N N . ARG A 1 197 ? -0.017 11.341 7.041 1.00 95.75 197 ARG A N 1
ATOM 1558 C CA . ARG A 1 197 ? -0.005 12.326 8.132 1.00 95.75 197 ARG A CA 1
ATOM 1559 C C . ARG A 1 197 ? -1.244 13.225 8.089 1.00 95.75 197 ARG A C 1
ATOM 1561 O O . ARG A 1 197 ? -1.848 13.458 9.133 1.00 95.75 197 ARG A O 1
ATOM 1568 N N . ASP A 1 198 ? -1.602 13.712 6.903 1.00 96.25 198 ASP A N 1
ATOM 1569 C CA . ASP A 1 198 ? -2.645 14.728 6.742 1.00 96.25 198 ASP A CA 1
ATOM 1570 C C . ASP A 1 198 ? -4.061 14.140 6.723 1.00 96.25 198 ASP A C 1
ATOM 1572 O O . ASP A 1 198 ? -4.980 14.720 7.299 1.00 96.25 198 ASP A O 1
ATOM 1576 N N . LEU A 1 199 ? -4.252 12.976 6.095 1.00 96.19 199 LEU A N 1
ATOM 1577 C CA . LEU A 1 199 ? -5.586 12.419 5.841 1.00 96.19 199 LEU A CA 1
ATOM 1578 C C . LEU A 1 199 ? -5.972 11.291 6.799 1.00 96.19 199 LEU A C 1
ATOM 1580 O O . LEU A 1 199 ? -7.157 11.131 7.126 1.00 96.19 199 LEU A O 1
ATOM 1584 N N . VAL A 1 200 ? -4.995 10.470 7.199 1.00 94.88 200 VAL A N 1
ATOM 1585 C CA . VAL A 1 200 ? -5.211 9.202 7.909 1.00 94.88 200 VAL A CA 1
ATOM 1586 C C . VAL A 1 200 ? -4.076 8.860 8.904 1.00 94.88 200 VAL A C 1
ATOM 1588 O O . VAL A 1 200 ? -3.466 7.794 8.827 1.00 94.88 200 VAL A O 1
ATOM 1591 N N . PRO A 1 201 ? -3.784 9.721 9.897 1.00 92.06 201 PRO A N 1
ATOM 1592 C CA . PRO A 1 201 ? -2.582 9.597 10.735 1.00 92.06 201 PRO A CA 1
ATOM 1593 C C . PRO A 1 201 ? -2.524 8.339 11.619 1.00 92.06 201 PRO A C 1
ATOM 1595 O O . PRO A 1 201 ? -1.467 8.011 12.148 1.00 92.06 201 PRO A O 1
ATOM 1598 N N . GLN A 1 202 ? -3.643 7.631 11.803 1.00 89.75 202 GLN A N 1
ATOM 1599 C CA . GLN A 1 202 ? -3.704 6.377 12.569 1.00 89.75 202 GLN A CA 1
ATOM 1600 C C . GLN A 1 202 ? -3.544 5.118 11.696 1.00 89.75 202 GLN A C 1
ATOM 1602 O O . GLN A 1 202 ? -3.553 4.002 12.218 1.00 89.75 202 GLN A O 1
ATOM 1607 N N . THR A 1 203 ? -3.430 5.271 10.376 1.00 94.25 203 THR A N 1
ATOM 1608 C CA . THR A 1 203 ? -3.246 4.158 9.441 1.00 94.25 203 THR A CA 1
ATOM 1609 C C . THR A 1 203 ? -1.871 3.538 9.607 1.00 94.25 203 THR A C 1
ATOM 1611 O O . THR A 1 203 ? -0.856 4.230 9.641 1.00 94.25 203 THR A O 1
ATOM 1614 N N . SER A 1 204 ? -1.824 2.210 9.664 1.00 95.00 204 SER A N 1
ATOM 1615 C CA . SER A 1 204 ? -0.553 1.486 9.710 1.00 95.00 204 SER A CA 1
ATOM 1616 C C . SER A 1 204 ? 0.063 1.382 8.318 1.00 95.00 204 SER A C 1
ATOM 1618 O O . SER A 1 204 ? -0.593 0.912 7.388 1.00 95.00 204 SER A O 1
ATOM 1620 N N . LEU A 1 205 ? 1.328 1.778 8.176 1.00 97.75 205 LEU A N 1
ATOM 1621 C CA . LEU A 1 205 ? 2.099 1.534 6.959 1.00 97.75 205 LEU A CA 1
ATOM 1622 C C . LEU A 1 205 ? 2.839 0.199 7.069 1.00 97.75 205 LEU A C 1
ATOM 1624 O O . LEU A 1 205 ? 3.686 0.021 7.941 1.00 97.75 205 LEU A O 1
ATOM 1628 N N . VAL A 1 206 ? 2.568 -0.712 6.139 1.00 98.19 206 VAL A N 1
ATOM 1629 C CA . VAL A 1 206 ? 3.350 -1.931 5.922 1.00 98.19 206 VAL A CA 1
ATOM 1630 C C . VAL A 1 206 ? 4.191 -1.718 4.668 1.00 98.19 206 VAL A C 1
ATOM 1632 O O . VAL A 1 206 ? 3.728 -1.912 3.542 1.00 98.19 206 VAL A O 1
ATOM 1635 N N . LYS A 1 207 ? 5.428 -1.257 4.865 1.00 97.94 207 LYS A N 1
ATOM 1636 C CA . LYS A 1 207 ? 6.372 -0.971 3.781 1.00 97.94 207 LYS A CA 1
ATOM 1637 C C . LYS A 1 207 ? 7.190 -2.213 3.450 1.00 97.94 207 LYS A C 1
ATOM 1639 O O . LYS A 1 207 ? 7.769 -2.831 4.341 1.00 97.94 207 LYS A O 1
ATOM 1644 N N . LEU A 1 208 ? 7.278 -2.551 2.166 1.00 97.38 208 LEU A N 1
ATOM 1645 C CA . LEU A 1 208 ? 8.252 -3.531 1.707 1.00 97.38 208 LEU A CA 1
ATOM 1646 C C . LEU A 1 208 ? 9.645 -2.886 1.689 1.00 97.38 208 LEU A C 1
ATOM 1648 O O . LEU A 1 208 ? 9.876 -1.921 0.961 1.00 97.38 208 LEU A O 1
ATOM 1652 N N . GLY A 1 209 ? 10.546 -3.390 2.528 1.00 95.56 209 GLY A N 1
ATOM 1653 C CA . GLY A 1 209 ? 11.984 -3.126 2.428 1.00 95.56 209 GLY A CA 1
ATOM 1654 C C . GLY A 1 209 ? 12.682 -4.215 1.616 1.00 95.56 209 GLY A C 1
ATOM 1655 O O . GLY A 1 209 ? 12.041 -4.991 0.902 1.00 95.56 209 GLY A O 1
ATOM 1656 N N . THR A 1 210 ? 13.996 -4.334 1.763 1.00 94.12 210 THR A N 1
ATOM 1657 C CA . THR A 1 210 ? 14.744 -5.462 1.196 1.00 94.12 210 THR A CA 1
ATOM 1658 C C . THR A 1 210 ? 15.872 -5.908 2.114 1.00 94.12 210 THR A C 1
ATOM 1660 O O . THR A 1 210 ? 16.602 -5.093 2.665 1.00 94.12 210 THR A O 1
ATOM 1663 N N . MET A 1 211 ? 16.083 -7.223 2.230 1.00 93.88 211 MET A N 1
ATOM 1664 C CA . MET A 1 211 ? 17.247 -7.766 2.948 1.00 93.88 211 MET A CA 1
ATOM 1665 C C . MET A 1 211 ? 18.579 -7.295 2.342 1.00 93.88 211 MET A C 1
ATOM 1667 O O . MET A 1 211 ? 19.595 -7.300 3.032 1.00 93.88 211 MET A O 1
ATOM 1671 N N . GLY A 1 212 ? 18.571 -6.862 1.075 1.00 90.25 212 GLY A N 1
ATOM 1672 C CA . GLY A 1 212 ? 19.735 -6.276 0.412 1.00 90.25 212 GLY A CA 1
ATOM 1673 C C . GLY A 1 212 ? 20.239 -4.980 1.056 1.00 90.25 212 GLY A C 1
ATOM 1674 O O . GLY A 1 212 ? 21.403 -4.648 0.861 1.00 90.25 212 GLY A O 1
ATOM 1675 N N . GLU A 1 213 ? 19.424 -4.290 1.865 1.00 91.56 213 GLU A N 1
ATOM 1676 C CA . GLU A 1 213 ? 19.836 -3.089 2.613 1.00 91.56 213 GLU A CA 1
ATOM 1677 C C . GLU A 1 213 ? 21.025 -3.355 3.546 1.00 91.56 213 GLU A C 1
ATOM 1679 O O . GLU A 1 213 ? 21.860 -2.479 3.756 1.00 91.56 213 GLU A O 1
ATOM 1684 N N . TYR A 1 214 ? 21.131 -4.574 4.081 1.00 90.19 214 TYR A N 1
ATOM 1685 C CA . TYR A 1 214 ? 22.198 -4.945 5.011 1.00 90.19 214 TYR A CA 1
ATOM 1686 C C . TYR A 1 214 ? 23.481 -5.410 4.315 1.00 90.19 214 TYR A C 1
ATOM 1688 O O . TYR A 1 214 ? 24.512 -5.542 4.974 1.00 90.19 214 TYR A O 1
ATOM 1696 N N . GLY A 1 215 ? 23.437 -5.672 3.005 1.00 86.75 215 GLY A N 1
ATOM 1697 C CA . GLY A 1 215 ? 24.559 -6.239 2.260 1.00 86.75 215 GLY A CA 1
ATOM 1698 C C . GLY A 1 215 ? 25.092 -7.534 2.886 1.00 86.75 215 GLY A C 1
ATOM 1699 O O . GLY A 1 215 ? 24.343 -8.356 3.416 1.00 86.75 215 GLY A O 1
ATOM 1700 N N . THR A 1 216 ? 26.411 -7.727 2.828 1.00 86.25 216 THR A N 1
ATOM 1701 C CA . THR A 1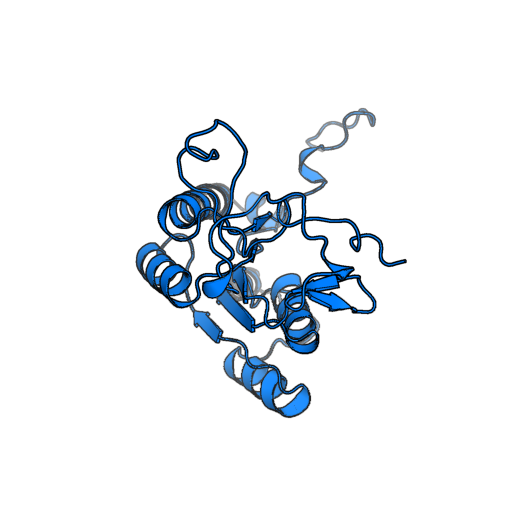 216 ? 27.084 -8.906 3.394 1.00 86.25 216 THR A CA 1
ATOM 1702 C C . THR A 1 216 ? 28.272 -8.495 4.275 1.00 86.25 216 THR A C 1
ATOM 1704 O O . THR A 1 216 ? 29.425 -8.634 3.865 1.00 86.25 216 THR A O 1
ATOM 1707 N N . PRO A 1 217 ? 28.028 -7.983 5.497 1.00 76.69 217 PRO A N 1
ATOM 1708 C CA . PRO A 1 217 ? 29.058 -7.315 6.298 1.00 76.69 217 PRO A CA 1
ATOM 1709 C C . PRO A 1 217 ? 30.174 -8.250 6.799 1.00 76.69 217 PRO A C 1
ATOM 1711 O O . PRO A 1 217 ? 31.272 -7.786 7.080 1.00 76.69 217 PRO A O 1
ATOM 1714 N N . ILE A 1 218 ? 29.920 -9.562 6.908 1.00 68.38 218 ILE A N 1
ATOM 1715 C CA . ILE A 1 218 ? 30.844 -10.536 7.528 1.00 68.38 218 ILE A CA 1
ATOM 1716 C C . ILE A 1 218 ? 31.601 -11.383 6.485 1.00 68.38 218 ILE A C 1
ATOM 1718 O O . ILE A 1 218 ? 32.592 -12.030 6.810 1.00 68.38 218 ILE A O 1
ATOM 1722 N N . THR A 1 219 ? 31.188 -11.390 5.215 1.00 63.50 219 THR A N 1
ATOM 1723 C CA . THR A 1 219 ? 31.753 -12.316 4.213 1.00 63.50 219 THR A CA 1
ATOM 1724 C C . THR A 1 219 ? 33.037 -11.824 3.545 1.00 63.50 219 THR A C 1
ATOM 1726 O O . THR A 1 219 ? 33.595 -12.559 2.734 1.00 63.50 219 THR A O 1
ATOM 1729 N N . GLY A 1 220 ? 33.513 -10.609 3.848 1.00 58.94 220 GLY A N 1
ATOM 1730 C CA . GLY A 1 220 ? 34.767 -10.066 3.304 1.00 58.94 220 GLY A CA 1
ATOM 1731 C C . GLY A 1 220 ? 34.804 -9.924 1.777 1.00 58.94 220 GLY A C 1
ATOM 1732 O O . GLY A 1 220 ? 35.867 -9.667 1.221 1.00 58.94 220 GLY A O 1
ATOM 1733 N N . ARG A 1 221 ? 33.669 -10.103 1.089 1.00 58.66 221 ARG A N 1
ATOM 1734 C CA . ARG A 1 221 ? 33.571 -9.933 -0.361 1.00 58.66 221 ARG A CA 1
ATOM 1735 C C . ARG A 1 221 ? 33.349 -8.455 -0.686 1.00 58.66 221 ARG A C 1
ATOM 1737 O O . ARG A 1 221 ? 32.463 -7.852 -0.074 1.00 58.66 221 ARG A O 1
ATOM 1744 N N . PRO A 1 222 ? 34.121 -7.863 -1.613 1.00 55.38 222 PRO A N 1
ATOM 1745 C CA . PRO A 1 222 ? 33.847 -6.520 -2.102 1.00 55.38 222 PRO A CA 1
ATOM 1746 C C . PRO A 1 222 ? 32.431 -6.446 -2.686 1.00 55.38 222 PRO A C 1
ATOM 1748 O O . PRO A 1 222 ? 31.966 -7.382 -3.327 1.00 55.38 222 PRO A O 1
ATOM 1751 N N . ILE A 1 223 ? 31.751 -5.319 -2.469 1.00 54.84 223 ILE A N 1
ATOM 1752 C CA . ILE A 1 223 ? 30.385 -5.049 -2.965 1.00 54.84 223 ILE A CA 1
ATOM 1753 C C . ILE A 1 223 ? 30.342 -4.904 -4.503 1.00 54.84 223 ILE A C 1
ATOM 1755 O O . ILE A 1 223 ? 29.265 -4.915 -5.094 1.00 54.84 223 ILE A O 1
ATOM 1759 N N . PHE A 1 224 ? 31.501 -4.812 -5.159 1.00 51.62 224 PHE A N 1
ATOM 1760 C CA . PHE A 1 224 ? 31.634 -4.617 -6.600 1.00 51.62 224 PHE A CA 1
ATOM 1761 C C . PHE A 1 224 ? 32.648 -5.614 -7.186 1.00 51.62 224 PHE A C 1
ATOM 1763 O O . PHE A 1 224 ? 33.810 -5.266 -7.388 1.00 51.62 224 PHE A O 1
ATOM 1770 N N . GLU A 1 225 ? 32.210 -6.847 -7.431 1.00 44.47 225 GLU A N 1
ATOM 1771 C CA . GLU A 1 225 ? 32.824 -7.782 -8.391 1.00 44.47 225 GLU A CA 1
ATOM 1772 C C . GLU A 1 225 ? 31.761 -8.248 -9.388 1.00 44.47 225 GLU A C 1
ATOM 1774 O O . GLU A 1 225 ? 30.617 -8.514 -8.943 1.00 44.47 225 GLU A O 1
#

pLDDT: mean 92.31, std 10.31, range [44.47, 98.88]

Sequence (225 aa):
MMHNARCTCLNCPAADFPATGHNPEGQASIRCKRRTNLGTFDPKTVTFDKCPEWHPTPHGYLLKKMRVMILGIDGYLGWTLGLWLGNLGCEVSGVDNYARRNWVKERGSHTIVPIARMTDRLHAAKEILGVEINFRELDILKDRRKLEEFIDEVKPEAIVYYGECPSAPYSMIDVEHACYVQENNVLGTLGVLFMMRDLVPQTSLVKLGTMGEYGTPITGRPIFE